Protein AF-A0A382FW80-F1 (afdb_monomer_lite)

Structure (mmCIF, N/CA/C/O backbone):
data_AF-A0A382FW80-F1
#
_entry.id   AF-A0A382FW80-F1
#
loop_
_atom_site.group_PDB
_atom_site.id
_atom_site.type_symbol
_atom_site.label_atom_id
_atom_site.label_alt_id
_atom_site.label_comp_id
_atom_site.label_asym_id
_atom_site.label_entity_id
_atom_site.label_seq_id
_atom_site.pdbx_PDB_ins_code
_atom_site.Cartn_x
_atom_site.Cartn_y
_atom_site.Cartn_z
_atom_site.occupancy
_atom_site.B_iso_or_equiv
_atom_site.auth_seq_id
_atom_site.auth_comp_id
_atom_site.auth_asym_id
_atom_site.auth_atom_id
_atom_site.pdbx_PDB_model_num
ATOM 1 N N . MET A 1 1 ? 55.249 26.042 -17.261 1.00 51.50 1 MET A N 1
ATOM 2 C CA . MET A 1 1 ? 54.618 24.753 -17.636 1.00 51.50 1 MET A CA 1
ATOM 3 C C . MET A 1 1 ? 54.122 23.912 -16.451 1.00 51.50 1 MET A C 1
ATOM 5 O O . MET A 1 1 ? 53.149 23.201 -16.626 1.00 51.50 1 MET A O 1
ATOM 9 N N . ARG A 1 2 ? 54.708 24.003 -15.241 1.00 45.09 2 ARG A N 1
ATOM 10 C CA .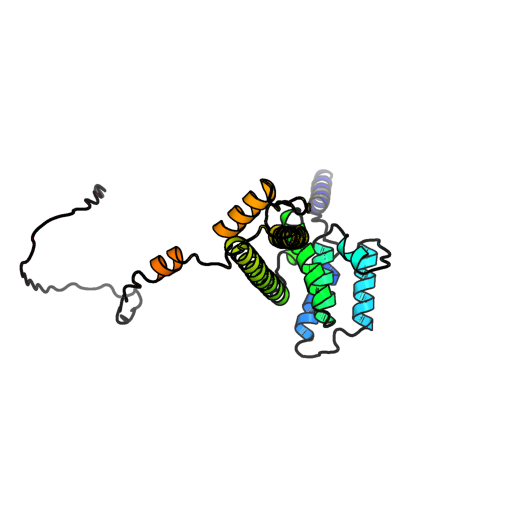 ARG A 1 2 ? 54.250 23.226 -14.063 1.00 45.09 2 ARG A CA 1
ATOM 11 C C . ARG A 1 2 ? 52.951 23.718 -13.394 1.00 45.09 2 ARG A C 1
ATOM 13 O O . ARG A 1 2 ? 52.249 22.909 -12.810 1.00 45.09 2 ARG A O 1
ATOM 20 N N . ILE A 1 3 ? 52.597 25.000 -13.519 1.00 49.88 3 ILE A N 1
ATOM 21 C CA . ILE A 1 3 ? 51.391 25.575 -12.879 1.00 49.88 3 ILE A CA 1
ATOM 22 C C . ILE A 1 3 ? 50.100 25.260 -13.663 1.00 49.88 3 ILE A C 1
ATOM 24 O O . ILE A 1 3 ? 49.037 25.110 -13.073 1.00 49.88 3 ILE A O 1
ATOM 28 N N . VAL A 1 4 ? 50.191 25.069 -14.983 1.00 50.41 4 VAL A N 1
ATOM 29 C CA . VAL A 1 4 ? 49.023 24.763 -15.833 1.00 50.41 4 VAL A CA 1
ATOM 30 C C . VAL A 1 4 ? 48.539 23.319 -15.636 1.00 50.41 4 VAL A C 1
ATOM 32 O O . VAL A 1 4 ? 47.345 23.056 -15.705 1.00 50.41 4 VAL A O 1
ATOM 35 N N . ILE A 1 5 ? 49.445 22.395 -15.301 1.00 51.62 5 ILE A N 1
ATOM 36 C CA . ILE A 1 5 ? 49.100 20.986 -15.048 1.00 51.62 5 ILE A CA 1
ATOM 37 C C . ILE A 1 5 ? 48.378 20.823 -13.699 1.00 51.62 5 ILE A C 1
ATOM 39 O O . ILE A 1 5 ? 47.475 20.003 -13.595 1.00 51.62 5 ILE A O 1
ATOM 43 N N . ILE A 1 6 ? 48.700 21.644 -12.692 1.00 50.19 6 ILE A N 1
ATOM 44 C CA . ILE A 1 6 ? 48.070 21.573 -11.361 1.00 50.19 6 ILE A CA 1
ATOM 45 C C . ILE A 1 6 ? 46.614 22.072 -11.397 1.00 50.19 6 ILE A C 1
ATOM 47 O O . ILE A 1 6 ? 45.751 21.456 -10.778 1.00 50.19 6 ILE A O 1
ATOM 51 N N . ASN A 1 7 ? 46.312 23.112 -12.184 1.00 40.25 7 ASN A N 1
ATOM 52 C CA . ASN A 1 7 ? 44.930 23.580 -12.364 1.00 40.25 7 ASN A CA 1
ATOM 53 C C . ASN A 1 7 ? 44.076 22.630 -13.220 1.00 40.25 7 ASN A C 1
ATOM 55 O O . ASN A 1 7 ? 42.880 22.510 -12.972 1.00 40.25 7 ASN A O 1
ATOM 59 N N . LEU A 1 8 ? 44.674 21.916 -14.182 1.00 44.31 8 LEU A N 1
ATOM 60 C CA . LEU A 1 8 ? 43.952 20.918 -14.977 1.00 44.31 8 LEU A CA 1
ATOM 61 C C . LEU A 1 8 ? 43.650 19.651 -14.158 1.00 44.31 8 LEU A C 1
ATOM 63 O O . LEU A 1 8 ? 42.568 19.087 -14.276 1.00 44.31 8 LEU A O 1
ATOM 67 N N . MET A 1 9 ? 44.565 19.245 -13.269 1.00 44.78 9 MET A N 1
ATOM 68 C CA . MET A 1 9 ? 44.341 18.103 -12.378 1.00 44.78 9 MET A CA 1
ATOM 69 C C . MET A 1 9 ? 43.255 18.390 -11.333 1.00 44.78 9 MET A C 1
ATOM 71 O O . MET A 1 9 ? 42.425 17.525 -11.084 1.00 44.78 9 MET A O 1
ATOM 75 N N . PHE A 1 10 ? 43.198 19.605 -10.773 1.00 43.81 10 PHE A N 1
ATOM 76 C CA . PHE A 1 10 ? 42.142 19.984 -9.824 1.00 43.81 10 PHE A CA 1
ATOM 77 C C . PHE A 1 10 ? 40.746 20.051 -10.460 1.00 43.81 10 PHE A C 1
ATOM 79 O O . PHE A 1 10 ? 39.764 19.734 -9.792 1.00 43.81 10 PHE A O 1
ATOM 86 N N . PHE A 1 11 ? 40.647 20.389 -11.750 1.00 40.81 11 PHE A N 1
ATOM 87 C CA . PHE A 1 11 ? 39.365 20.391 -12.462 1.00 40.81 11 PHE A CA 1
ATOM 88 C C . PHE A 1 11 ? 38.838 18.970 -12.728 1.00 40.81 11 PHE A C 1
ATOM 90 O O . PHE A 1 11 ? 37.637 18.738 -12.636 1.00 40.81 11 PHE A O 1
ATOM 97 N N . CYS A 1 12 ? 39.725 17.991 -12.943 1.00 44.53 12 CYS A N 1
ATOM 98 C CA . CYS A 1 12 ? 39.328 16.586 -13.094 1.00 44.53 12 CYS A CA 1
ATOM 99 C C . CYS A 1 12 ? 38.886 15.921 -11.776 1.00 44.53 12 CYS A C 1
ATOM 101 O O . CYS A 1 12 ? 38.135 14.952 -11.818 1.00 44.53 12 CYS A O 1
ATOM 103 N N . PHE A 1 13 ? 39.295 16.437 -10.609 1.00 43.12 13 PHE A N 1
ATOM 104 C CA . PHE A 1 13 ? 38.838 15.910 -9.314 1.00 43.12 13 PHE A CA 1
ATOM 105 C C . PHE A 1 13 ? 37.506 16.512 -8.838 1.00 43.12 13 PHE A C 1
ATOM 107 O O . PHE A 1 13 ? 36.806 15.869 -8.057 1.00 43.12 13 PHE A O 1
ATOM 114 N N . PHE A 1 14 ? 37.104 17.692 -9.327 1.00 43.19 14 PHE A N 1
ATOM 115 C CA . PHE A 1 14 ? 35.794 18.270 -8.988 1.00 43.19 14 PHE A CA 1
ATOM 116 C C . PHE A 1 14 ? 34.629 17.650 -9.771 1.00 43.19 14 PHE A C 1
ATOM 118 O O . PHE A 1 14 ? 33.523 17.581 -9.239 1.00 43.19 14 PHE A O 1
ATOM 125 N N . GLU A 1 15 ? 34.867 17.095 -10.963 1.00 40.97 15 GLU A N 1
ATOM 126 C CA . GLU A 1 15 ? 33.853 16.280 -11.655 1.00 40.97 15 GLU A CA 1
ATOM 127 C C . GLU A 1 15 ? 33.624 14.919 -10.974 1.00 40.97 15 GLU A C 1
ATOM 129 O O . GLU A 1 15 ? 32.547 14.340 -11.083 1.00 40.97 15 GLU A O 1
ATOM 134 N N . GLN A 1 16 ? 34.587 14.442 -10.180 1.00 43.47 16 GLN A N 1
ATOM 135 C CA . GLN A 1 16 ? 34.427 13.250 -9.339 1.00 43.47 16 GLN A CA 1
ATOM 136 C C . GLN A 1 16 ? 33.748 13.528 -7.989 1.00 43.47 16 GLN A C 1
ATOM 138 O O . GLN A 1 16 ? 33.363 12.587 -7.298 1.00 43.47 16 GLN A O 1
ATOM 143 N N . LEU A 1 17 ? 33.531 14.801 -7.643 1.00 42.00 17 LEU A N 1
ATOM 144 C CA . LEU A 1 17 ? 32.806 15.235 -6.441 1.00 42.00 17 LEU A CA 1
ATOM 145 C C . LEU A 1 17 ? 31.334 15.596 -6.708 1.00 42.00 17 LEU A C 1
ATOM 147 O O . LEU A 1 17 ? 30.604 15.897 -5.768 1.00 42.00 17 LEU A O 1
ATOM 151 N N . VAL A 1 18 ? 30.868 15.479 -7.958 1.00 42.41 18 VAL A N 1
ATOM 152 C CA . VAL A 1 18 ? 29.438 15.486 -8.321 1.00 42.41 18 VAL A CA 1
ATOM 153 C C . VAL A 1 18 ? 29.086 14.195 -9.064 1.00 42.41 18 VAL A C 1
ATOM 155 O O . VAL A 1 18 ? 28.389 14.185 -10.074 1.00 42.41 18 VAL A O 1
ATOM 158 N N . CYS A 1 19 ? 29.541 13.053 -8.547 1.00 36.91 19 CYS A N 1
ATOM 159 C CA . CYS A 1 19 ? 28.825 11.812 -8.800 1.00 36.91 19 CYS A CA 1
ATOM 160 C C . CYS A 1 19 ? 27.592 11.830 -7.886 1.00 36.91 19 CYS A C 1
ATOM 162 O O . CYS A 1 19 ? 27.598 11.231 -6.814 1.00 36.91 19 CYS A O 1
ATOM 164 N N . GLN A 1 20 ? 26.531 12.557 -8.271 1.00 45.25 20 GLN A N 1
ATOM 165 C CA . GLN A 1 20 ? 25.198 12.121 -7.855 1.00 45.25 20 GLN A CA 1
ATOM 166 C C . GLN A 1 20 ? 25.106 10.696 -8.383 1.00 45.25 20 GLN A C 1
ATOM 168 O O . GLN A 1 20 ? 25.050 10.506 -9.600 1.00 45.25 20 GLN A O 1
ATOM 173 N N . SER A 1 21 ? 25.229 9.704 -7.499 1.00 54.84 21 SER A N 1
ATOM 174 C CA . SER A 1 21 ? 25.112 8.303 -7.876 1.00 54.84 21 SER A CA 1
ATOM 175 C C . SER A 1 21 ? 23.767 8.160 -8.571 1.00 54.84 21 SER A C 1
ATOM 177 O O . SER A 1 21 ? 22.722 8.231 -7.924 1.00 54.84 21 SER A O 1
ATOM 179 N N . LYS A 1 22 ? 23.782 8.075 -9.903 1.00 74.00 22 LYS A N 1
ATOM 180 C CA . LYS A 1 22 ? 22.568 7.882 -10.687 1.00 74.00 22 LYS A CA 1
ATOM 181 C C . LYS A 1 22 ? 21.908 6.630 -10.132 1.00 74.00 22 LYS A C 1
ATOM 183 O O . LYS A 1 22 ? 22.558 5.587 -10.072 1.00 74.00 22 LYS A O 1
ATOM 188 N N . SER A 1 23 ? 20.665 6.758 -9.677 1.00 88.56 23 SER A N 1
ATOM 189 C CA . SER A 1 23 ? 19.893 5.600 -9.246 1.00 88.56 23 SER A CA 1
ATOM 190 C C . SER A 1 23 ? 19.951 4.535 -10.352 1.00 88.56 23 SER A C 1
ATOM 192 O O . SER A 1 23 ? 19.767 4.875 -11.529 1.00 88.56 23 SER A O 1
ATOM 194 N N . PRO A 1 24 ? 20.209 3.259 -10.013 1.00 92.38 24 PRO A N 1
ATOM 195 C CA . PRO A 1 24 ? 20.311 2.197 -11.010 1.00 92.38 24 PRO A CA 1
ATOM 196 C C . PRO A 1 24 ? 18.969 1.928 -11.711 1.00 92.38 24 PRO A C 1
ATOM 198 O O . PRO A 1 24 ? 18.935 1.254 -12.736 1.00 92.38 24 PRO A O 1
ATOM 201 N N . TYR A 1 25 ? 17.871 2.485 -11.192 1.00 95.44 25 TYR A N 1
ATOM 202 C CA . TYR A 1 25 ? 16.522 2.333 -11.724 1.00 95.44 25 TYR A CA 1
ATOM 203 C C . TYR A 1 25 ? 16.144 3.396 -12.766 1.00 95.44 25 TYR A C 1
ATOM 205 O O . TYR A 1 25 ? 15.105 3.261 -13.412 1.00 95.44 25 TYR A O 1
ATOM 213 N N . ILE A 1 26 ? 16.956 4.446 -12.966 1.00 94.62 26 ILE A N 1
ATOM 214 C CA . ILE A 1 26 ? 16.601 5.599 -13.821 1.00 94.62 26 ILE A CA 1
ATOM 215 C C . ILE A 1 26 ? 16.272 5.186 -15.259 1.00 94.62 26 ILE A C 1
ATOM 217 O O . ILE A 1 26 ? 15.292 5.673 -15.825 1.00 94.62 26 ILE A O 1
ATOM 221 N N . ASP A 1 27 ? 17.062 4.295 -15.856 1.00 94.88 27 ASP A N 1
ATOM 222 C CA . ASP A 1 27 ? 16.857 3.889 -17.251 1.00 94.88 27 ASP A CA 1
ATOM 223 C C . ASP A 1 27 ? 15.536 3.126 -17.423 1.00 94.88 27 ASP A C 1
ATOM 225 O O . ASP A 1 27 ? 14.778 3.395 -18.357 1.00 94.88 27 ASP A O 1
ATOM 229 N N . ILE A 1 28 ? 15.209 2.244 -16.473 1.00 97.06 28 ILE A N 1
ATOM 230 C CA . ILE A 1 28 ? 13.942 1.502 -16.461 1.00 97.06 28 ILE A CA 1
ATOM 231 C C . ILE A 1 28 ? 12.769 2.451 -16.213 1.00 97.06 28 ILE A C 1
ATOM 233 O O . ILE A 1 28 ? 11.759 2.379 -16.910 1.00 97.06 28 ILE A O 1
ATOM 237 N N . ALA A 1 29 ? 12.902 3.379 -15.265 1.00 97.12 29 ALA A N 1
ATOM 238 C CA . ALA A 1 29 ? 11.863 4.355 -14.966 1.00 97.12 29 ALA A CA 1
ATOM 239 C C . ALA A 1 29 ? 11.532 5.223 -16.191 1.00 97.12 29 ALA A C 1
ATOM 241 O O . ALA A 1 29 ? 10.362 5.420 -16.523 1.00 97.12 29 ALA A O 1
ATOM 242 N N . ASN A 1 30 ? 12.554 5.684 -16.916 1.00 96.44 30 ASN A N 1
ATOM 243 C CA . ASN A 1 30 ? 12.372 6.421 -18.164 1.00 96.44 30 ASN A CA 1
ATOM 244 C C . ASN A 1 30 ? 11.702 5.568 -19.249 1.00 96.44 30 ASN A C 1
ATOM 246 O O . ASN A 1 30 ? 10.789 6.056 -19.919 1.00 96.44 30 ASN A O 1
ATOM 250 N N . GLU A 1 31 ? 12.106 4.301 -19.409 1.00 96.62 31 GLU A N 1
ATOM 251 C CA . GLU A 1 31 ? 11.449 3.369 -20.334 1.00 96.62 31 GLU A CA 1
ATOM 252 C C . GLU A 1 31 ? 9.951 3.239 -20.007 1.00 96.62 31 GLU A C 1
ATOM 254 O O . GLU A 1 31 ? 9.109 3.428 -20.888 1.00 96.62 31 GLU A O 1
ATOM 259 N N . LEU A 1 32 ? 9.603 3.005 -18.739 1.00 97.06 32 LEU A N 1
ATOM 260 C CA . LEU A 1 32 ? 8.219 2.869 -18.274 1.00 97.06 32 LEU A CA 1
ATOM 261 C C . LEU A 1 32 ? 7.393 4.138 -18.529 1.00 97.06 32 LEU A C 1
ATOM 263 O O . LEU A 1 32 ? 6.271 4.055 -19.033 1.00 97.06 32 LEU A O 1
ATOM 267 N N . LEU A 1 33 ? 7.955 5.323 -18.269 1.00 95.81 33 LEU A N 1
ATOM 268 C CA . LEU A 1 33 ? 7.291 6.602 -18.543 1.00 95.81 33 LEU A CA 1
ATOM 269 C C . LEU A 1 33 ? 7.006 6.807 -20.037 1.00 95.81 33 LEU A C 1
ATOM 271 O O . LEU A 1 33 ? 5.938 7.304 -20.403 1.00 95.81 33 LEU A O 1
ATOM 275 N N . VAL A 1 34 ? 7.941 6.431 -20.914 1.00 95.38 34 VAL A N 1
ATOM 276 C CA . VAL A 1 34 ? 7.733 6.490 -22.369 1.00 95.38 34 VAL A CA 1
ATOM 277 C C . VAL A 1 34 ? 6.642 5.509 -22.787 1.00 95.38 34 VAL A C 1
ATOM 279 O O . VAL A 1 34 ? 5.726 5.888 -23.519 1.00 95.38 34 VAL A O 1
ATOM 282 N N . ARG A 1 35 ? 6.686 4.271 -22.287 1.00 95.06 35 ARG A N 1
ATOM 283 C CA . ARG A 1 35 ? 5.691 3.243 -22.617 1.00 95.06 35 ARG A CA 1
ATOM 284 C C . ARG A 1 35 ? 4.290 3.615 -22.151 1.00 95.06 35 ARG A C 1
ATOM 286 O O . ARG A 1 35 ? 3.355 3.462 -22.927 1.00 95.06 35 ARG A O 1
ATOM 293 N N . LYS A 1 36 ? 4.147 4.212 -20.967 1.00 93.69 36 LYS A N 1
ATOM 294 C CA . LYS A 1 36 ? 2.870 4.755 -20.482 1.00 93.69 36 LYS A CA 1
ATOM 295 C C . LYS A 1 36 ? 2.290 5.826 -21.401 1.00 93.69 36 LYS A C 1
ATOM 297 O O . LYS A 1 36 ? 1.092 5.847 -21.656 1.00 93.69 36 LYS A O 1
ATOM 302 N N . LYS A 1 37 ? 3.126 6.711 -21.949 1.00 92.62 37 LYS A N 1
ATOM 303 C CA . LYS A 1 37 ? 2.657 7.700 -22.936 1.00 92.62 37 LYS A CA 1
ATOM 304 C C . LYS A 1 37 ? 2.187 7.021 -24.224 1.00 92.62 37 LYS A C 1
ATOM 306 O O . LYS A 1 37 ? 1.191 7.443 -24.812 1.00 92.62 37 LYS A O 1
ATOM 311 N N . LEU A 1 38 ? 2.895 5.981 -24.662 1.00 93.50 38 LEU A N 1
ATOM 312 C CA . LEU A 1 38 ? 2.591 5.253 -25.893 1.00 93.50 38 LEU A CA 1
ATOM 313 C C . LEU A 1 38 ? 1.376 4.324 -25.776 1.00 93.50 38 LEU A C 1
ATOM 315 O O . LEU A 1 38 ? 0.659 4.186 -26.765 1.00 93.50 38 LEU A O 1
ATOM 319 N N . SER A 1 39 ? 1.103 3.743 -24.604 1.00 91.44 39 SER A N 1
ATOM 320 C CA . SER A 1 39 ? 0.004 2.783 -24.406 1.00 91.44 39 SER A CA 1
ATOM 321 C C . SER A 1 39 ? -1.373 3.371 -24.726 1.00 91.44 39 SER A C 1
ATOM 323 O O . SER A 1 39 ? -2.245 2.663 -25.216 1.00 91.44 39 SER A O 1
ATOM 325 N N . SER A 1 40 ? -1.539 4.690 -24.569 1.00 85.62 40 SER A N 1
ATOM 326 C CA . SER A 1 40 ? -2.749 5.419 -24.984 1.00 85.62 40 SER A CA 1
ATOM 327 C C . SER A 1 40 ? -3.056 5.339 -26.488 1.00 85.62 40 SER A C 1
ATOM 329 O O . SER A 1 40 ? -4.190 5.574 -26.900 1.00 85.62 40 SER A O 1
ATOM 331 N N . LYS A 1 41 ? -2.051 5.037 -27.320 1.00 91.12 41 LYS A N 1
ATOM 332 C CA . LYS A 1 41 ? -2.154 4.965 -28.787 1.00 91.12 41 LYS A CA 1
ATOM 333 C C . LYS A 1 41 ? -1.878 3.569 -29.335 1.00 91.12 41 LYS A C 1
ATOM 335 O O . LYS A 1 41 ? -2.360 3.241 -30.413 1.00 91.12 41 LYS A O 1
ATOM 340 N N . LEU A 1 42 ? -1.064 2.791 -28.629 1.00 90.00 42 LEU A N 1
ATOM 341 C CA . LEU A 1 42 ? -0.592 1.471 -29.024 1.00 90.00 42 LEU A CA 1
ATOM 342 C C . LEU A 1 42 ? -0.653 0.554 -27.788 1.00 90.00 42 LEU A C 1
ATOM 344 O O . LEU A 1 42 ? 0.314 0.513 -27.024 1.00 90.00 42 LEU A O 1
ATOM 348 N N . PRO A 1 43 ? -1.777 -0.146 -27.554 1.00 78.69 43 PRO A N 1
ATOM 349 C CA . PRO A 1 43 ? -1.978 -0.929 -26.333 1.00 78.69 43 PRO A CA 1
ATOM 350 C C . PRO A 1 43 ? -0.954 -2.065 -26.176 1.00 78.69 43 PRO A C 1
ATOM 352 O O . PRO A 1 43 ? -0.546 -2.364 -25.060 1.00 78.69 43 PRO A O 1
ATOM 355 N N . ASP A 1 44 ? -0.433 -2.599 -27.283 1.00 84.75 44 ASP A N 1
ATOM 356 C CA . ASP A 1 44 ? 0.518 -3.722 -27.282 1.00 84.75 44 ASP A CA 1
ATOM 357 C C . ASP A 1 44 ? 1.979 -3.299 -27.015 1.00 84.75 44 ASP A C 1
ATOM 359 O O . ASP A 1 44 ? 2.909 -4.090 -27.151 1.00 84.75 44 ASP A O 1
ATOM 363 N N . VAL A 1 45 ? 2.226 -2.039 -26.630 1.00 89.06 45 VAL A N 1
ATOM 364 C CA . VAL A 1 45 ? 3.580 -1.551 -26.291 1.00 89.06 45 VAL A CA 1
ATOM 365 C C . VAL A 1 45 ? 4.123 -2.191 -25.007 1.00 89.06 45 VAL A C 1
ATOM 367 O O . VAL A 1 45 ? 5.321 -2.083 -24.735 1.00 89.06 45 VAL A O 1
ATOM 370 N N . PHE A 1 46 ? 3.291 -2.865 -24.214 1.00 94.25 46 PHE A N 1
ATOM 371 C CA . PHE A 1 46 ? 3.710 -3.560 -22.999 1.00 94.25 46 PHE A CA 1
ATOM 372 C C . PHE A 1 46 ? 3.096 -4.959 -22.905 1.00 94.25 46 PHE A C 1
ATOM 374 O O . PHE A 1 46 ? 2.247 -5.228 -22.062 1.00 94.25 46 PHE A O 1
ATOM 381 N N . ASP A 1 47 ? 3.519 -5.836 -23.811 1.00 93.75 47 ASP A N 1
ATOM 382 C CA . ASP A 1 47 ? 3.138 -7.246 -23.810 1.00 93.75 47 ASP A CA 1
ATOM 383 C C . ASP A 1 47 ? 3.843 -8.057 -22.704 1.00 93.75 47 ASP A C 1
ATOM 385 O O . ASP A 1 47 ? 4.721 -7.566 -21.986 1.00 93.75 47 ASP A O 1
ATOM 389 N N . ASP A 1 48 ? 3.477 -9.335 -22.584 1.00 94.62 48 ASP A N 1
ATOM 390 C CA . ASP A 1 48 ? 4.042 -10.249 -21.584 1.00 94.62 48 ASP A CA 1
ATOM 391 C C . ASP A 1 48 ? 5.563 -10.420 -21.720 1.00 94.62 48 ASP A C 1
ATOM 393 O O . ASP A 1 48 ? 6.268 -10.569 -20.718 1.00 94.62 48 ASP A O 1
ATOM 397 N N . VAL A 1 49 ? 6.088 -10.370 -22.951 1.00 95.69 49 VAL A N 1
ATOM 398 C CA . VAL A 1 49 ? 7.532 -10.469 -23.214 1.00 95.69 49 VAL A CA 1
ATOM 399 C C . VAL A 1 49 ? 8.245 -9.260 -22.622 1.00 95.69 49 VAL A C 1
ATOM 401 O O . VAL A 1 49 ? 9.250 -9.404 -21.921 1.00 95.69 49 VAL A O 1
ATOM 404 N N . LYS A 1 50 ? 7.712 -8.060 -22.863 1.00 96.06 50 LYS A N 1
ATOM 405 C CA . LYS A 1 50 ? 8.266 -6.828 -22.316 1.00 96.06 50 LYS A CA 1
ATOM 406 C C . LYS A 1 50 ? 8.106 -6.753 -20.801 1.00 96.06 50 LYS A C 1
ATOM 408 O O . LYS A 1 50 ? 9.048 -6.333 -20.130 1.00 96.06 50 LYS A O 1
ATOM 413 N N . PHE A 1 51 ? 6.966 -7.178 -20.263 1.00 96.31 51 PHE A N 1
ATOM 414 C CA . PHE A 1 51 ? 6.756 -7.286 -18.822 1.00 96.31 51 PHE A CA 1
ATOM 415 C C . PHE A 1 51 ? 7.838 -8.165 -18.177 1.00 96.31 51 PHE A C 1
ATOM 417 O O . PHE A 1 51 ? 8.527 -7.711 -17.263 1.00 96.31 51 PHE A O 1
ATOM 424 N N . ALA A 1 52 ? 8.059 -9.377 -18.701 1.00 95.88 52 ALA A N 1
ATOM 425 C CA . ALA A 1 52 ? 9.068 -10.303 -18.185 1.00 95.88 52 ALA A CA 1
ATOM 426 C C . ALA A 1 52 ? 10.498 -9.740 -18.284 1.00 95.88 52 ALA A C 1
ATOM 428 O O . ALA A 1 52 ? 11.302 -9.914 -17.367 1.00 95.88 52 ALA A O 1
ATOM 429 N N . GLU A 1 53 ? 10.817 -9.030 -19.370 1.00 96.88 53 GLU A N 1
ATOM 430 C CA . GLU A 1 53 ? 12.105 -8.352 -19.525 1.00 96.88 53 GLU A CA 1
ATOM 431 C C . GLU A 1 53 ? 12.322 -7.283 -18.444 1.00 96.88 53 GLU A C 1
ATOM 433 O O . GLU A 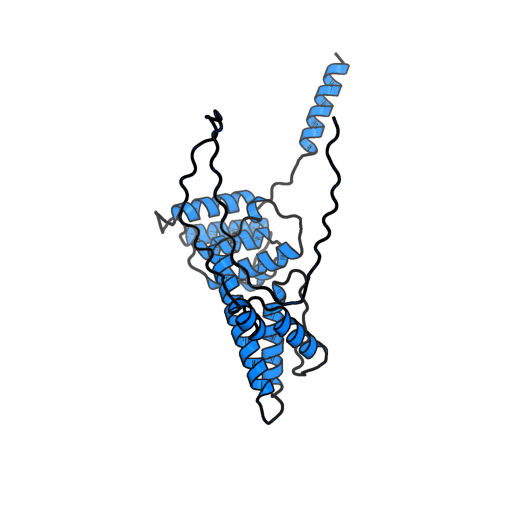1 53 ? 13.391 -7.241 -17.833 1.00 96.88 53 GLU A O 1
ATOM 438 N N . VAL A 1 54 ? 11.332 -6.418 -18.200 1.00 97.44 54 VAL A N 1
ATOM 439 C CA . VAL A 1 54 ? 11.441 -5.347 -17.195 1.00 97.44 54 VAL A CA 1
ATOM 440 C C . VAL A 1 54 ? 11.551 -5.926 -15.787 1.00 97.44 54 VAL A C 1
ATOM 442 O O . VAL A 1 54 ? 12.439 -5.508 -15.046 1.00 97.44 54 VAL A O 1
ATOM 445 N N . VAL A 1 55 ? 10.722 -6.917 -15.448 1.00 95.69 55 VAL A N 1
ATOM 446 C CA . VAL A 1 55 ? 10.801 -7.664 -14.179 1.00 95.69 55 VAL A CA 1
ATOM 447 C C . VAL A 1 55 ? 12.205 -8.230 -13.980 1.00 95.69 55 VAL A C 1
ATOM 449 O O . VAL A 1 55 ? 12.856 -7.931 -12.983 1.00 95.69 55 VAL A O 1
ATOM 452 N N . SER A 1 56 ? 12.744 -8.934 -14.982 1.00 95.06 56 SER A N 1
ATOM 453 C CA . SER A 1 56 ? 14.095 -9.494 -14.894 1.00 95.06 56 SER A CA 1
ATOM 454 C C . SER A 1 56 ? 15.164 -8.417 -14.685 1.00 95.06 56 SER A C 1
ATOM 456 O O . SER A 1 56 ? 16.086 -8.614 -13.894 1.00 95.06 56 SER A O 1
ATOM 458 N N . LYS A 1 57 ? 15.063 -7.260 -15.352 1.00 96.19 57 LYS A N 1
ATOM 459 C CA . LYS A 1 57 ? 15.997 -6.144 -15.128 1.00 96.19 57 LYS A CA 1
ATOM 460 C C . LYS A 1 57 ? 15.901 -5.594 -13.702 1.00 96.19 57 LYS A C 1
ATOM 462 O O . LYS A 1 57 ? 16.943 -5.359 -13.094 1.00 96.19 57 LYS A O 1
ATOM 467 N N . LEU A 1 58 ? 14.689 -5.398 -13.179 1.00 96.19 58 LEU A N 1
ATOM 468 C CA . LEU A 1 58 ? 14.469 -4.907 -11.815 1.00 96.19 58 LEU A CA 1
ATOM 469 C C . LEU A 1 58 ? 15.040 -5.876 -10.776 1.00 96.19 58 LEU A C 1
ATOM 471 O O . LEU A 1 58 ? 15.788 -5.450 -9.895 1.00 96.19 58 LEU A O 1
ATOM 475 N N . ASP A 1 59 ? 14.782 -7.172 -10.936 1.00 94.94 59 ASP A N 1
ATOM 476 C CA . ASP A 1 59 ? 15.292 -8.214 -10.041 1.00 94.94 59 ASP A CA 1
ATOM 477 C C . ASP A 1 59 ? 16.818 -8.310 -10.083 1.00 94.94 59 ASP A C 1
ATOM 479 O O . ASP A 1 59 ? 17.470 -8.440 -9.046 1.00 94.94 59 ASP A O 1
ATOM 483 N N . ASN A 1 60 ? 17.408 -8.181 -11.275 1.00 95.00 60 ASN A N 1
ATOM 484 C CA . ASN A 1 60 ? 18.858 -8.167 -11.445 1.00 95.00 60 ASN A CA 1
ATOM 485 C C . ASN A 1 60 ? 19.507 -6.954 -10.758 1.00 95.00 60 ASN A C 1
ATOM 487 O O . ASN A 1 60 ? 20.560 -7.109 -10.139 1.00 95.00 60 ASN A O 1
ATOM 491 N N . ILE A 1 61 ? 18.896 -5.764 -10.836 1.00 93.81 61 ILE A N 1
ATOM 492 C CA . ILE A 1 61 ? 19.385 -4.567 -10.129 1.00 93.81 61 ILE A CA 1
ATOM 493 C C . ILE A 1 61 ? 19.309 -4.769 -8.614 1.00 93.81 61 ILE A C 1
ATOM 495 O O . ILE A 1 61 ? 20.274 -4.470 -7.911 1.00 93.81 61 ILE A O 1
ATOM 499 N N . ALA A 1 62 ? 18.190 -5.301 -8.118 1.00 91.75 62 ALA A N 1
ATOM 500 C CA . ALA A 1 62 ? 18.000 -5.604 -6.701 1.00 91.75 62 ALA A CA 1
ATOM 501 C C . ALA A 1 62 ? 18.811 -6.828 -6.224 1.00 91.75 62 ALA A C 1
ATOM 503 O O . ALA A 1 62 ? 18.893 -7.071 -5.023 1.00 91.75 62 ALA A O 1
ATOM 504 N N . GLN A 1 63 ? 19.445 -7.567 -7.144 1.00 92.38 63 GLN A N 1
ATOM 505 C CA . GLN A 1 63 ? 20.209 -8.795 -6.892 1.00 92.38 63 GLN A CA 1
ATOM 506 C C . GLN A 1 63 ? 19.390 -9.887 -6.189 1.00 92.38 63 GLN A C 1
ATOM 508 O O . GLN A 1 63 ? 19.900 -10.631 -5.349 1.00 92.38 63 GLN A O 1
ATOM 513 N N . ILE A 1 64 ? 18.115 -10.004 -6.559 1.00 87.94 64 ILE A N 1
ATOM 514 C CA . ILE A 1 64 ? 17.178 -10.962 -5.974 1.00 87.94 64 ILE A CA 1
ATOM 515 C C . ILE A 1 64 ? 16.824 -12.084 -6.948 1.00 87.94 64 ILE A C 1
ATOM 517 O O . ILE A 1 64 ? 16.928 -11.954 -8.166 1.00 87.94 64 ILE A O 1
ATOM 521 N N . LYS A 1 65 ? 16.401 -13.217 -6.384 1.00 85.44 65 LYS A N 1
ATOM 522 C CA . LYS A 1 65 ? 15.764 -14.326 -7.110 1.00 85.44 65 LYS A CA 1
ATOM 523 C C . LYS A 1 65 ? 14.455 -14.682 -6.410 1.00 85.44 65 LYS A C 1
ATOM 525 O O . LYS A 1 65 ? 14.403 -15.678 -5.688 1.00 85.44 65 LYS A O 1
ATOM 530 N N . PRO A 1 66 ? 13.452 -13.811 -6.541 1.00 75.69 66 PRO A N 1
ATOM 531 C CA . PRO A 1 66 ? 12.191 -13.940 -5.840 1.00 75.69 66 PRO A CA 1
ATOM 532 C C . PRO A 1 66 ? 11.458 -15.187 -6.336 1.00 75.69 66 PRO A C 1
ATOM 534 O O . PRO A 1 66 ? 11.462 -15.523 -7.520 1.00 75.69 66 PRO A O 1
ATOM 537 N N . THR A 1 67 ? 10.860 -15.905 -5.399 1.00 74.62 67 THR A N 1
ATOM 538 C CA . THR A 1 67 ? 10.052 -17.105 -5.642 1.00 74.62 67 THR A CA 1
ATOM 539 C C . THR A 1 67 ? 8.557 -16.815 -5.548 1.00 74.62 67 THR A C 1
ATOM 541 O O . THR A 1 67 ? 7.741 -17.633 -5.970 1.00 74.62 67 THR A O 1
ATOM 544 N N . SER A 1 68 ? 8.193 -15.645 -5.016 1.00 77.88 68 SER A N 1
ATOM 545 C CA . SER A 1 68 ? 6.819 -15.192 -4.847 1.00 77.88 68 SER A CA 1
ATOM 546 C C . SER A 1 68 ? 6.695 -13.668 -4.967 1.00 77.88 68 SER A C 1
ATOM 548 O O . SER A 1 68 ? 7.667 -12.933 -4.805 1.00 77.88 68 SER A O 1
ATOM 550 N N . GLN A 1 69 ? 5.470 -13.182 -5.183 1.00 78.38 69 GLN A N 1
ATOM 551 C CA . GLN A 1 69 ? 5.165 -11.747 -5.157 1.00 78.38 69 GLN A CA 1
ATOM 552 C C . GLN A 1 69 ? 5.433 -11.112 -3.779 1.00 78.38 69 GLN A C 1
ATOM 554 O O . GLN A 1 69 ? 5.813 -9.947 -3.698 1.00 78.38 69 GLN A O 1
ATOM 559 N N . ILE A 1 70 ? 5.283 -11.878 -2.695 1.00 82.44 70 ILE A N 1
ATOM 560 C CA . ILE A 1 70 ? 5.578 -11.419 -1.329 1.00 82.44 70 ILE A CA 1
ATOM 561 C C . ILE A 1 70 ? 7.074 -11.118 -1.179 1.00 82.44 70 ILE A C 1
ATOM 563 O O . ILE A 1 70 ? 7.441 -10.150 -0.516 1.00 82.44 70 ILE A O 1
ATOM 567 N N . ASP A 1 71 ? 7.939 -11.886 -1.848 1.00 84.44 71 ASP A N 1
ATOM 568 C CA . ASP A 1 71 ? 9.387 -11.660 -1.815 1.00 84.44 71 ASP A CA 1
ATOM 569 C C . ASP A 1 71 ? 9.742 -10.284 -2.396 1.00 84.44 71 ASP A C 1
ATOM 571 O O . ASP A 1 71 ? 10.611 -9.599 -1.857 1.00 84.44 71 ASP A O 1
ATOM 575 N N . HIS A 1 72 ? 9.032 -9.841 -3.442 1.00 88.19 72 HIS A N 1
ATOM 576 C CA . HIS A 1 72 ? 9.198 -8.495 -3.993 1.00 88.19 72 HIS A CA 1
ATOM 577 C C . HIS A 1 72 ? 8.714 -7.397 -3.042 1.00 88.19 72 HIS A C 1
ATOM 579 O O . HIS A 1 72 ? 9.318 -6.326 -2.980 1.00 88.19 72 HIS A O 1
ATOM 585 N N . LEU A 1 73 ? 7.613 -7.625 -2.320 1.00 92.62 73 LEU A N 1
ATOM 586 C CA . LEU A 1 73 ? 7.039 -6.616 -1.425 1.00 92.62 73 LEU A CA 1
ATOM 587 C C . LEU A 1 73 ? 7.922 -6.337 -0.201 1.00 92.62 73 LEU A C 1
ATOM 589 O O . LEU A 1 73 ? 7.837 -5.255 0.369 1.00 92.62 73 LEU A O 1
ATOM 593 N N . ASN A 1 74 ? 8.805 -7.270 0.153 1.00 91.06 74 ASN A N 1
ATOM 594 C CA . ASN A 1 74 ? 9.721 -7.144 1.287 1.00 91.06 74 ASN A CA 1
ATOM 595 C C . ASN A 1 74 ? 11.021 -6.378 0.966 1.00 91.06 74 ASN A C 1
ATOM 597 O O . ASN A 1 74 ? 11.867 -6.209 1.846 1.00 91.06 74 ASN A O 1
ATOM 601 N N . ILE A 1 75 ? 11.221 -5.928 -0.276 1.00 91.88 75 ILE A N 1
ATOM 602 C CA . ILE A 1 75 ? 12.440 -5.218 -0.678 1.00 91.88 75 ILE A CA 1
ATOM 603 C C . ILE A 1 75 ? 12.443 -3.795 -0.116 1.00 91.88 75 ILE A C 1
ATOM 605 O O . ILE A 1 75 ? 11.603 -2.979 -0.450 1.00 91.88 75 ILE A O 1
ATOM 609 N N . THR A 1 76 ? 13.428 -3.432 0.702 1.00 92.12 76 THR A N 1
ATOM 610 C CA . THR A 1 76 ? 13.520 -2.065 1.251 1.00 92.12 76 THR A CA 1
ATOM 611 C C . THR A 1 76 ? 14.191 -1.105 0.264 1.00 92.12 76 THR A C 1
ATOM 613 O O . THR A 1 76 ? 15.317 -0.650 0.474 1.00 92.12 76 THR A O 1
ATOM 616 N N . ASN A 1 77 ? 13.523 -0.825 -0.854 1.00 92.88 77 ASN A N 1
ATOM 617 C CA . ASN A 1 77 ? 13.942 0.195 -1.809 1.00 92.88 77 ASN A CA 1
ATOM 618 C C . ASN A 1 77 ? 12.724 0.906 -2.451 1.00 92.88 77 ASN A C 1
ATOM 620 O O . ASN A 1 77 ? 12.025 0.305 -3.270 1.00 92.88 77 ASN A O 1
ATOM 624 N N . PRO A 1 78 ? 12.478 2.197 -2.160 1.00 94.56 78 PRO A N 1
ATOM 625 C CA . PRO A 1 78 ? 11.317 2.904 -2.705 1.00 94.56 78 PRO A CA 1
ATOM 626 C C . PRO A 1 78 ? 11.355 3.040 -4.236 1.00 94.56 78 PRO A C 1
ATOM 628 O O . PRO A 1 78 ? 10.318 2.937 -4.886 1.00 94.56 78 PRO A O 1
ATOM 631 N N . GLU A 1 79 ? 12.526 3.215 -4.851 1.00 95.69 79 GLU A N 1
ATOM 632 C CA . GLU A 1 79 ? 12.646 3.352 -6.312 1.00 95.69 79 GLU A CA 1
ATOM 633 C C . GLU A 1 79 ? 12.319 2.037 -7.035 1.00 95.69 79 GLU A C 1
ATOM 635 O O . GLU A 1 79 ? 11.681 2.045 -8.093 1.00 95.69 79 GLU A O 1
ATOM 640 N N . PHE A 1 80 ? 12.687 0.903 -6.427 1.00 95.75 80 PHE A N 1
ATOM 641 C CA . PHE A 1 80 ? 12.285 -0.435 -6.865 1.00 95.75 80 PHE A CA 1
ATOM 642 C C . PHE A 1 80 ? 10.760 -0.573 -6.872 1.00 95.75 80 PHE A C 1
ATOM 644 O O . PHE A 1 80 ? 10.176 -0.943 -7.893 1.00 95.75 80 PHE A O 1
ATOM 651 N N . HIS A 1 81 ? 10.103 -0.209 -5.767 1.00 97.00 81 HIS A N 1
ATOM 652 C CA . HIS A 1 81 ? 8.645 -0.253 -5.661 1.00 97.00 81 HIS A CA 1
ATOM 653 C C . HIS A 1 81 ? 7.950 0.696 -6.636 1.00 97.00 81 HIS A C 1
ATOM 655 O O . HIS A 1 81 ? 6.961 0.310 -7.261 1.00 97.00 81 HIS A O 1
ATOM 661 N N . TRP A 1 82 ? 8.492 1.896 -6.847 1.00 97.69 82 TRP A N 1
ATOM 662 C CA . TRP A 1 82 ? 7.970 2.825 -7.846 1.00 97.69 82 TRP A CA 1
ATOM 663 C C . TRP A 1 82 ? 8.017 2.207 -9.252 1.00 97.69 82 TRP A C 1
ATOM 665 O O . TRP A 1 82 ? 7.015 2.215 -9.968 1.00 97.69 82 TRP A O 1
ATOM 675 N N . CYS A 1 83 ? 9.134 1.581 -9.640 1.00 97.88 83 CYS A N 1
ATOM 676 C CA . CYS A 1 83 ? 9.253 0.934 -10.951 1.00 97.88 83 CYS A CA 1
ATOM 677 C C . CYS A 1 83 ? 8.324 -0.276 -11.102 1.00 97.88 83 CYS A C 1
ATOM 679 O O . CYS A 1 83 ? 7.679 -0.433 -12.142 1.00 97.88 83 CYS A O 1
ATOM 681 N N . TYR A 1 84 ? 8.223 -1.117 -10.073 1.00 97.75 84 TYR A N 1
ATOM 682 C CA . TYR A 1 84 ? 7.327 -2.271 -10.084 1.00 97.75 84 TYR A CA 1
ATOM 683 C C . TYR A 1 84 ? 5.853 -1.861 -10.156 1.00 97.75 84 TYR A C 1
ATOM 685 O O . TYR A 1 84 ? 5.090 -2.465 -10.909 1.00 97.75 84 TYR A O 1
ATOM 693 N N . SER A 1 85 ? 5.459 -0.795 -9.455 1.00 98.19 85 SER A N 1
ATOM 694 C CA . SER A 1 85 ? 4.086 -0.286 -9.518 1.00 98.19 85 SER A CA 1
ATOM 695 C C . SER A 1 85 ? 3.698 0.136 -10.943 1.00 98.19 85 SER A C 1
ATOM 697 O O . SER A 1 85 ? 2.668 -0.306 -11.448 1.00 98.19 85 SER A O 1
ATOM 699 N N . GLN A 1 86 ? 4.561 0.871 -11.657 1.00 97.81 86 GLN A N 1
ATOM 700 C CA . GLN A 1 86 ? 4.349 1.220 -13.072 1.00 97.81 86 GLN A CA 1
ATOM 701 C C . GLN A 1 86 ? 4.351 -0.011 -13.986 1.00 97.81 86 GLN A C 1
ATOM 703 O O . GLN A 1 86 ? 3.556 -0.091 -14.920 1.00 97.81 86 GLN A O 1
ATOM 708 N N . THR A 1 87 ? 5.248 -0.966 -13.731 1.00 97.38 87 THR A N 1
ATOM 709 C CA . THR A 1 87 ? 5.370 -2.209 -14.509 1.00 97.38 87 THR A CA 1
ATOM 710 C C . THR A 1 87 ? 4.069 -3.008 -14.449 1.00 97.38 87 THR A C 1
ATOM 712 O O . THR A 1 87 ? 3.522 -3.382 -15.485 1.00 97.38 87 THR A O 1
ATOM 715 N N . TYR A 1 88 ? 3.518 -3.205 -13.251 1.00 97.50 88 TYR A N 1
ATOM 716 C CA . TYR A 1 88 ? 2.235 -3.879 -13.069 1.00 97.50 88 TYR A CA 1
ATOM 717 C C . TYR A 1 88 ? 1.048 -3.063 -13.593 1.00 97.50 88 TYR A C 1
ATOM 719 O O . TYR A 1 88 ? 0.129 -3.641 -14.175 1.00 97.50 88 TYR A O 1
ATOM 727 N N . LEU A 1 89 ? 1.086 -1.731 -13.472 1.00 96.00 89 LEU A N 1
ATOM 728 C CA . LEU A 1 89 ? 0.050 -0.857 -14.027 1.00 96.00 89 LEU A CA 1
ATOM 729 C C . LEU A 1 89 ? -0.054 -1.021 -15.548 1.00 96.00 89 LEU A C 1
ATOM 731 O O . LEU A 1 89 ? -1.148 -1.205 -16.078 1.00 96.00 89 LEU A O 1
ATOM 735 N N . LEU A 1 90 ? 1.085 -0.995 -16.248 1.00 95.81 90 LEU A N 1
ATOM 736 C CA . LEU A 1 90 ? 1.138 -1.176 -17.701 1.00 95.81 90 LEU A CA 1
ATOM 737 C C . LEU A 1 90 ? 0.713 -2.579 -18.140 1.00 95.81 90 LEU A C 1
ATOM 739 O O . LEU A 1 90 ? 0.142 -2.721 -19.215 1.00 95.81 90 LEU A O 1
ATOM 743 N N . ALA A 1 91 ? 0.952 -3.590 -17.306 1.00 95.31 91 ALA A N 1
ATOM 744 C CA . ALA A 1 91 ? 0.522 -4.965 -17.549 1.00 95.31 91 ALA A CA 1
ATOM 745 C C . ALA A 1 91 ? -0.958 -5.223 -17.203 1.00 95.31 91 ALA A C 1
ATOM 747 O O . ALA A 1 91 ? -1.403 -6.368 -17.260 1.00 95.31 91 ALA A O 1
ATOM 748 N N . GLY A 1 92 ? -1.722 -4.199 -16.799 1.00 94.19 92 GLY A N 1
ATOM 749 C CA . GLY A 1 92 ? -3.132 -4.358 -16.433 1.00 94.19 92 GLY A CA 1
ATOM 750 C C . GLY A 1 92 ? -3.350 -5.167 -15.151 1.00 94.19 92 GLY A C 1
ATOM 751 O O . GLY A 1 92 ? -4.373 -5.836 -15.016 1.00 94.19 92 GLY A O 1
ATOM 752 N N . LYS A 1 93 ? -2.397 -5.112 -14.213 1.00 95.56 93 LYS A N 1
ATOM 753 C CA . LYS A 1 93 ? -2.402 -5.824 -12.924 1.00 95.56 93 LYS A CA 1
ATOM 754 C C . LYS A 1 93 ? -2.549 -4.821 -11.769 1.00 95.56 93 LYS A C 1
ATOM 756 O O . LYS A 1 93 ? -1.560 -4.452 -11.132 1.00 95.56 93 LYS A O 1
ATOM 761 N N . PRO A 1 94 ? -3.762 -4.275 -11.550 1.00 95.06 94 PRO A N 1
ATOM 762 C CA . PRO A 1 94 ? -3.958 -3.119 -10.679 1.00 95.06 94 PRO A CA 1
ATOM 763 C C . PRO A 1 94 ? -3.734 -3.426 -9.196 1.00 95.06 94 PRO A C 1
ATOM 765 O O . PRO A 1 94 ? -3.305 -2.536 -8.471 1.00 95.06 94 PRO A O 1
ATOM 768 N N . VAL A 1 95 ? -3.996 -4.658 -8.745 1.00 95.12 95 VAL A N 1
ATOM 769 C CA . VAL A 1 95 ? -3.816 -5.047 -7.336 1.00 95.12 95 VAL A CA 1
ATOM 770 C C . VAL A 1 95 ? -2.331 -5.051 -6.987 1.00 95.12 95 VAL A C 1
ATOM 772 O O . VAL A 1 95 ? -1.902 -4.327 -6.096 1.00 95.12 95 VAL A O 1
ATOM 775 N N . GLU A 1 96 ? -1.525 -5.769 -7.766 1.00 96.31 96 GLU A N 1
ATOM 776 C CA . GLU A 1 96 ? -0.077 -5.855 -7.580 1.00 96.31 96 GLU A CA 1
ATOM 777 C C . GLU A 1 96 ? 0.593 -4.489 -7.768 1.00 96.31 96 GLU A C 1
ATOM 779 O O . GLU A 1 96 ? 1.529 -4.134 -7.050 1.00 96.31 96 GLU A O 1
ATOM 784 N N . SER A 1 97 ? 0.093 -3.692 -8.715 1.00 97.62 97 SER A N 1
ATOM 785 C CA . SER A 1 97 ? 0.547 -2.319 -8.920 1.00 97.62 97 SER A CA 1
ATOM 786 C C . SER A 1 97 ? 0.335 -1.457 -7.675 1.00 97.62 97 SER A C 1
ATOM 788 O O . SER A 1 97 ? 1.268 -0.781 -7.230 1.00 97.62 97 SER A O 1
ATOM 790 N N . LEU A 1 98 ? -0.864 -1.519 -7.088 1.00 97.88 98 LEU A N 1
ATOM 791 C CA . LEU A 1 98 ? -1.211 -0.760 -5.894 1.00 97.88 98 LEU A CA 1
ATOM 792 C C . LEU A 1 98 ? -0.429 -1.242 -4.665 1.00 97.88 98 LEU A C 1
ATOM 794 O O . LEU A 1 98 ? 0.052 -0.403 -3.908 1.00 97.88 98 LEU A O 1
ATOM 798 N N . ASP A 1 99 ? -0.214 -2.552 -4.504 1.00 96.81 99 ASP A N 1
ATOM 799 C CA . ASP A 1 99 ? 0.600 -3.111 -3.413 1.00 96.81 99 ASP A CA 1
ATOM 800 C C . ASP A 1 99 ? 2.033 -2.563 -3.436 1.00 96.81 99 ASP A C 1
ATOM 802 O O . ASP A 1 99 ? 2.562 -2.124 -2.411 1.00 96.81 99 ASP A O 1
ATOM 806 N N . HIS A 1 100 ? 2.661 -2.522 -4.615 1.00 97.81 100 HIS A N 1
ATOM 807 C CA . HIS A 1 100 ? 3.979 -1.908 -4.760 1.00 97.81 100 HIS A CA 1
ATOM 808 C C . HIS A 1 100 ? 3.939 -0.397 -4.531 1.00 97.81 100 HIS A C 1
ATOM 810 O O . HIS A 1 100 ? 4.833 0.136 -3.880 1.00 97.81 100 HIS A O 1
ATOM 816 N N . TYR A 1 101 ? 2.919 0.307 -5.024 1.00 97.88 101 TYR A N 1
ATOM 817 C CA . TYR A 1 101 ? 2.820 1.753 -4.824 1.00 97.88 101 TYR A CA 1
ATOM 818 C C . TYR A 1 101 ? 2.644 2.125 -3.346 1.00 97.88 101 TYR A C 1
ATOM 820 O O . TYR A 1 101 ? 3.291 3.047 -2.853 1.00 97.88 101 TYR A O 1
ATOM 828 N N . ARG A 1 102 ? 1.843 1.350 -2.613 1.00 96.31 102 ARG A N 1
ATOM 829 C CA . ARG A 1 102 ? 1.688 1.435 -1.158 1.00 96.31 102 ARG A CA 1
ATOM 830 C C . ARG A 1 102 ? 3.033 1.266 -0.449 1.00 96.31 102 ARG A C 1
ATOM 832 O O . ARG A 1 102 ? 3.397 2.123 0.350 1.00 96.31 102 ARG A O 1
ATOM 839 N N . GLN A 1 103 ? 3.819 0.243 -0.802 1.00 95.44 103 GLN A N 1
ATOM 840 C CA . GLN A 1 103 ? 5.176 0.065 -0.258 1.00 95.44 103 GLN A CA 1
ATOM 841 C C . GLN A 1 103 ? 6.109 1.236 -0.590 1.00 95.44 103 GLN A C 1
ATOM 843 O O . GLN A 1 103 ? 6.856 1.691 0.273 1.00 95.44 103 GLN A O 1
ATOM 848 N N . TYR A 1 104 ? 6.033 1.779 -1.808 1.00 95.81 104 TYR A N 1
ATOM 849 C CA . TYR A 1 104 ? 6.761 2.996 -2.173 1.00 95.81 104 TYR A CA 1
ATOM 850 C C . TYR A 1 104 ? 6.404 4.163 -1.237 1.00 95.81 104 TYR A C 1
ATOM 852 O O . TYR A 1 104 ? 7.311 4.772 -0.672 1.00 95.81 104 TYR A O 1
ATOM 860 N N . LYS A 1 105 ? 5.113 4.439 -1.004 1.00 94.69 105 LYS A N 1
ATOM 861 C CA . LYS A 1 105 ? 4.669 5.531 -0.116 1.00 94.69 105 LYS A CA 1
ATOM 862 C C . LYS A 1 105 ? 5.172 5.343 1.316 1.00 94.69 105 LYS A C 1
ATOM 864 O O . LYS A 1 105 ? 5.734 6.281 1.876 1.00 94.69 105 LYS A O 1
ATOM 869 N N . ILE A 1 106 ? 5.039 4.134 1.870 1.00 92.75 106 ILE A N 1
ATOM 870 C CA . ILE A 1 106 ? 5.543 3.789 3.212 1.00 92.75 106 ILE A CA 1
ATOM 871 C C . ILE A 1 106 ? 7.047 4.079 3.306 1.00 92.75 106 ILE A C 1
ATOM 873 O O . ILE A 1 106 ? 7.514 4.731 4.239 1.00 92.75 106 ILE A O 1
ATOM 877 N N . GLN A 1 107 ? 7.818 3.630 2.315 1.00 91.75 107 GLN A N 1
ATOM 878 C CA . GLN A 1 107 ? 9.273 3.730 2.359 1.00 91.75 107 GLN A CA 1
ATOM 879 C C . GLN A 1 107 ? 9.789 5.150 2.104 1.00 91.75 107 GLN A C 1
ATOM 881 O O . GLN A 1 107 ? 10.782 5.535 2.722 1.00 91.75 107 GLN A O 1
ATOM 886 N N . VAL A 1 108 ? 9.126 5.953 1.266 1.00 90.38 108 VAL A N 1
ATOM 887 C CA . VAL A 1 108 ? 9.527 7.351 1.018 1.00 90.38 108 VAL A CA 1
ATOM 888 C C . VAL A 1 108 ? 9.413 8.207 2.277 1.00 90.38 108 VAL A C 1
ATOM 890 O O . VAL A 1 108 ? 10.303 9.015 2.524 1.00 90.38 108 VAL A O 1
ATOM 893 N N . HIS A 1 109 ? 8.399 7.995 3.125 1.00 82.06 109 HIS A N 1
ATOM 894 C CA . HIS A 1 109 ? 8.306 8.707 4.408 1.00 82.06 109 HIS A CA 1
ATOM 895 C C . HIS A 1 109 ? 9.493 8.404 5.337 1.00 82.06 109 HIS A C 1
ATOM 897 O O . HIS A 1 109 ? 9.915 9.258 6.112 1.00 82.06 109 HIS A O 1
ATOM 903 N N . SER A 1 110 ? 10.055 7.195 5.239 1.00 73.69 110 SER A N 1
ATOM 904 C CA . SER A 1 110 ? 11.191 6.747 6.054 1.00 73.69 110 SER A CA 1
ATOM 905 C C . SER A 1 110 ? 12.571 7.033 5.441 1.00 73.69 110 SER A C 1
ATOM 907 O O . SER A 1 110 ? 13.578 6.971 6.149 1.00 73.69 110 SER A O 1
ATOM 909 N N . ASN A 1 111 ? 12.646 7.342 4.140 1.00 68.88 111 ASN A N 1
ATOM 910 C CA . ASN A 1 111 ? 13.898 7.460 3.395 1.00 68.88 111 ASN A CA 1
ATOM 911 C C . ASN A 1 111 ? 13.950 8.748 2.557 1.00 68.88 111 ASN A C 1
ATOM 913 O O . ASN A 1 111 ? 13.403 8.828 1.460 1.00 68.88 111 ASN A O 1
ATOM 917 N N . ASN A 1 112 ? 14.708 9.731 3.046 1.00 64.56 112 ASN A N 1
ATOM 918 C CA . ASN A 1 112 ? 14.844 11.049 2.417 1.00 64.56 112 ASN A CA 1
ATOM 919 C C . ASN A 1 112 ? 15.805 11.088 1.209 1.00 64.56 112 ASN A C 1
ATOM 921 O O . ASN A 1 112 ? 16.066 12.169 0.680 1.00 64.56 112 ASN A O 1
ATOM 925 N N . SER A 1 113 ? 16.380 9.957 0.783 1.00 78.25 113 SER A N 1
ATOM 926 C CA . SER A 1 113 ? 17.398 9.918 -0.277 1.00 78.25 113 SER A CA 1
ATOM 927 C C . SER A 1 113 ? 16.945 9.089 -1.478 1.00 78.25 113 SER A C 1
ATOM 929 O O . SER A 1 113 ? 17.526 8.055 -1.797 1.00 78.25 113 SER A O 1
ATOM 931 N N . ILE A 1 114 ? 15.893 9.556 -2.153 1.00 89.06 114 ILE A N 1
ATOM 932 C CA . ILE A 1 114 ? 15.468 9.023 -3.455 1.00 89.06 114 ILE A CA 1
ATOM 933 C C . ILE A 1 114 ? 15.793 10.007 -4.573 1.00 89.06 114 ILE A C 1
ATOM 935 O O . ILE A 1 114 ? 15.798 11.227 -4.379 1.00 89.06 114 ILE A O 1
ATOM 939 N N . HIS A 1 115 ? 16.081 9.489 -5.764 1.00 91.12 115 HIS A N 1
ATOM 940 C CA . HIS A 1 115 ? 16.355 10.332 -6.916 1.00 91.12 115 HIS A CA 1
ATOM 941 C C . HIS A 1 115 ? 15.097 11.148 -7.296 1.00 91.12 115 HIS A C 1
ATOM 943 O O . HIS A 1 115 ? 14.000 10.583 -7.335 1.00 91.12 115 HIS A O 1
ATOM 949 N N . PRO A 1 116 ? 15.214 12.448 -7.654 1.00 90.94 116 PRO A N 1
ATOM 950 C CA . PRO A 1 116 ? 14.061 13.340 -7.846 1.00 90.94 116 PRO A CA 1
ATOM 951 C C . PRO A 1 116 ? 13.000 12.861 -8.840 1.00 90.94 116 PRO A C 1
ATOM 953 O O . PRO A 1 116 ? 11.830 13.206 -8.706 1.00 90.94 116 PRO A O 1
ATOM 956 N N . LEU A 1 117 ? 13.387 12.049 -9.829 1.00 92.50 117 LEU A N 1
ATOM 957 C CA . LEU A 1 117 ? 12.446 11.426 -10.768 1.00 92.50 117 LEU A CA 1
ATOM 958 C C . LEU A 1 117 ? 11.345 10.637 -10.045 1.00 92.50 117 LEU A C 1
ATOM 960 O O . LEU A 1 117 ? 10.188 10.697 -10.462 1.00 92.50 117 LEU A O 1
ATOM 964 N N . PHE A 1 118 ? 11.701 9.940 -8.966 1.00 93.88 118 PHE A N 1
ATOM 965 C CA . PHE A 1 118 ? 10.799 9.092 -8.193 1.00 93.88 118 PHE A CA 1
ATOM 966 C C . PHE A 1 118 ? 9.963 9.871 -7.180 1.00 93.88 118 PHE A C 1
ATOM 968 O O . PHE A 1 118 ? 9.110 9.270 -6.548 1.00 93.88 118 PHE A O 1
ATOM 975 N N . ASN A 1 119 ? 10.149 11.189 -7.039 1.00 90.75 119 ASN A N 1
ATOM 976 C CA . ASN A 1 119 ? 9.225 12.035 -6.269 1.00 90.75 119 ASN A CA 1
ATOM 977 C C . ASN A 1 119 ? 7.934 12.334 -7.042 1.00 90.75 119 ASN A C 1
ATOM 979 O O . ASN A 1 119 ? 6.988 12.876 -6.475 1.00 90.75 119 ASN A O 1
ATOM 983 N N . ASN A 1 120 ? 7.890 12.023 -8.342 1.00 90.56 120 ASN A N 1
ATOM 984 C CA . ASN A 1 120 ? 6.686 12.223 -9.132 1.00 90.56 120 ASN A CA 1
ATOM 985 C C . ASN A 1 120 ? 5.651 11.142 -8.786 1.00 90.56 120 ASN A C 1
ATOM 987 O O . ASN A 1 120 ? 5.952 9.949 -8.943 1.00 90.56 120 ASN A O 1
ATOM 991 N N . PRO A 1 121 ? 4.434 11.532 -8.369 1.00 92.31 121 PRO A N 1
ATOM 992 C CA . PRO A 1 121 ? 3.378 10.576 -8.088 1.00 92.31 121 PRO A CA 1
ATOM 993 C C . PRO A 1 121 ? 2.946 9.856 -9.365 1.00 92.31 121 PRO A C 1
ATOM 995 O O . PRO A 1 121 ? 3.028 10.382 -10.482 1.00 92.31 121 PRO A O 1
ATOM 998 N N . ILE A 1 122 ? 2.441 8.638 -9.192 1.00 96.00 122 ILE A N 1
ATOM 999 C CA . ILE A 1 122 ? 1.750 7.915 -10.256 1.00 96.00 122 ILE A CA 1
ATOM 1000 C C . ILE A 1 122 ? 0.268 8.198 -10.050 1.00 96.00 122 ILE A C 1
ATOM 1002 O O . ILE A 1 122 ? -0.388 7.497 -9.291 1.00 96.00 122 ILE A O 1
ATOM 1006 N N . ASN A 1 123 ? -0.238 9.262 -10.677 1.00 94.81 123 ASN A N 1
ATOM 1007 C CA . ASN A 1 123 ? -1.553 9.843 -10.373 1.00 94.81 123 ASN A CA 1
ATOM 1008 C C . ASN A 1 123 ? -2.701 8.822 -10.284 1.00 94.81 123 ASN A C 1
ATOM 1010 O O . ASN A 1 123 ? -3.532 8.917 -9.391 1.00 94.81 123 ASN A O 1
ATOM 1014 N N . GLU A 1 124 ? -2.750 7.839 -11.182 1.00 95.12 124 GLU A N 1
ATOM 1015 C CA . GLU A 1 124 ? -3.777 6.792 -11.184 1.00 95.12 124 GLU A CA 1
ATOM 1016 C C . GLU A 1 124 ? -3.709 5.917 -9.926 1.00 95.12 124 GLU A C 1
ATOM 1018 O O . GLU A 1 124 ? -4.745 5.526 -9.396 1.00 95.12 124 GLU A O 1
ATOM 1023 N N . LEU A 1 125 ? -2.500 5.637 -9.435 1.00 97.94 125 LEU A N 1
ATOM 1024 C CA . LEU A 1 125 ? -2.274 4.865 -8.215 1.00 97.94 125 LEU A CA 1
ATOM 1025 C C . LEU A 1 125 ? -2.425 5.720 -6.957 1.00 97.94 125 LEU A C 1
ATOM 1027 O O . LEU A 1 125 ? -2.901 5.205 -5.955 1.00 97.94 125 LEU A O 1
ATOM 1031 N N . GLU A 1 126 ? -2.097 7.015 -7.009 1.00 96.81 126 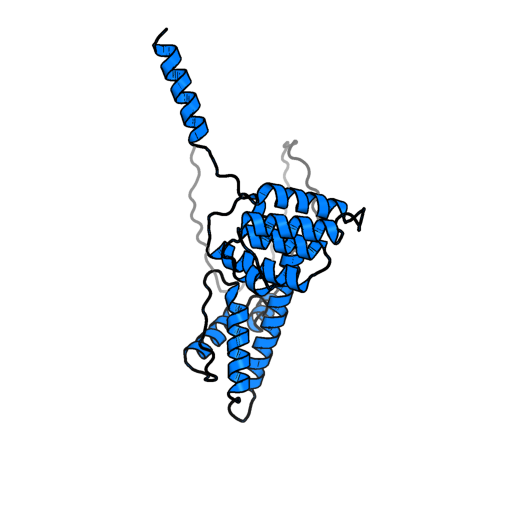GLU A N 1
ATOM 1032 C CA . GLU A 1 126 ? -2.380 7.949 -5.910 1.00 96.81 126 GLU A CA 1
ATOM 1033 C C . GLU A 1 126 ? -3.889 8.041 -5.663 1.00 96.81 126 GLU A C 1
ATOM 1035 O O . GLU A 1 126 ? -4.334 7.833 -4.541 1.00 96.81 126 GLU A O 1
ATOM 1040 N N . LEU A 1 127 ? -4.683 8.230 -6.724 1.00 95.88 127 LEU A N 1
ATOM 1041 C CA . LEU A 1 127 ? -6.146 8.252 -6.634 1.00 95.88 127 LEU A CA 1
ATOM 1042 C C . LEU A 1 127 ? -6.720 6.906 -6.171 1.00 95.88 127 LEU A C 1
ATOM 1044 O O . LEU A 1 127 ? -7.673 6.870 -5.393 1.00 95.88 127 LEU A O 1
ATOM 1048 N N . ALA A 1 128 ? -6.163 5.788 -6.648 1.00 96.81 128 ALA A N 1
ATOM 1049 C CA . ALA A 1 128 ? -6.591 4.461 -6.211 1.00 96.81 128 ALA A CA 1
ATOM 1050 C C . ALA A 1 128 ? -6.288 4.222 -4.723 1.00 96.81 128 ALA A C 1
ATOM 1052 O O . ALA A 1 128 ? -7.122 3.657 -4.016 1.00 96.81 128 ALA A O 1
ATOM 1053 N N . LEU A 1 129 ? -5.128 4.679 -4.244 1.00 96.31 129 LEU A N 1
ATOM 1054 C CA . LEU A 1 129 ? -4.718 4.560 -2.848 1.00 96.31 129 LEU A CA 1
ATOM 1055 C C . LEU A 1 129 ? -5.538 5.481 -1.936 1.00 96.31 129 LEU A C 1
ATOM 1057 O O . LEU A 1 129 ? -5.983 5.042 -0.880 1.00 96.31 129 LEU A O 1
ATOM 1061 N N . GLU A 1 130 ? -5.798 6.720 -2.358 1.00 95.31 130 GLU A N 1
ATOM 1062 C CA . GLU A 1 130 ? -6.677 7.663 -1.653 1.00 95.31 130 GLU A CA 1
ATOM 1063 C C . GLU A 1 130 ? -8.090 7.091 -1.511 1.00 95.31 130 GLU A C 1
ATOM 1065 O O . GLU A 1 130 ? -8.654 7.071 -0.418 1.00 95.31 130 GLU A O 1
ATOM 1070 N N . LYS A 1 131 ? -8.634 6.518 -2.590 1.00 95.06 131 LYS A N 1
ATOM 1071 C CA . LYS A 1 131 ? -9.917 5.815 -2.536 1.00 95.06 131 LYS A CA 1
ATOM 1072 C C . LYS A 1 131 ? -9.885 4.631 -1.565 1.00 95.06 131 LYS A C 1
ATOM 1074 O O . LYS A 1 131 ? -10.809 4.480 -0.774 1.00 95.06 131 LYS A O 1
ATOM 1079 N N . GLN A 1 132 ? -8.836 3.807 -1.605 1.00 95.38 132 GLN A N 1
ATOM 1080 C CA . GLN A 1 132 ? -8.691 2.672 -0.689 1.00 95.38 132 GLN A CA 1
ATOM 1081 C C . GLN A 1 132 ? -8.658 3.130 0.778 1.00 95.38 132 GLN A C 1
ATOM 1083 O O . GLN A 1 132 ? -9.269 2.490 1.632 1.00 95.38 132 GLN A O 1
ATOM 1088 N N . GLN A 1 133 ? -7.979 4.2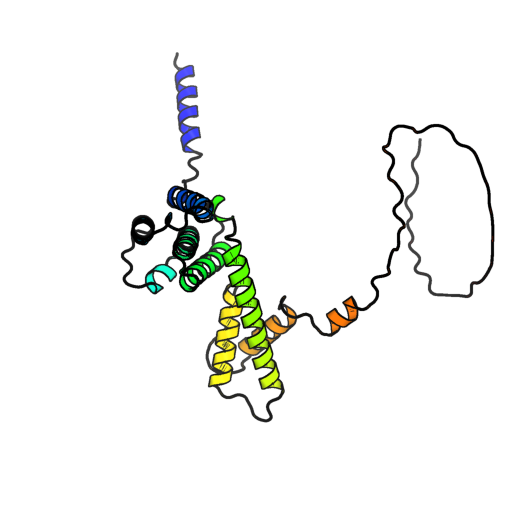42 1.067 1.00 95.00 133 GLN A N 1
ATOM 1089 C CA . GLN A 1 133 ? -7.923 4.837 2.402 1.00 95.00 133 GLN A CA 1
ATOM 1090 C C . GLN A 1 133 ? -9.276 5.409 2.841 1.00 95.00 133 GLN A C 1
ATOM 1092 O O . GLN A 1 133 ? -9.680 5.182 3.980 1.00 95.00 133 GLN A O 1
ATOM 1097 N N . ALA A 1 134 ? -10.016 6.061 1.941 1.00 94.56 134 ALA A N 1
ATOM 1098 C CA . ALA A 1 134 ? -11.370 6.540 2.213 1.00 94.56 134 ALA A CA 1
ATOM 1099 C C . ALA A 1 134 ? -12.351 5.387 2.502 1.00 94.56 134 ALA A C 1
ATOM 1101 O O . ALA A 1 134 ? -13.101 5.429 3.479 1.00 94.56 134 ALA A O 1
ATOM 1102 N N . ASP A 1 135 ? -12.312 4.324 1.695 1.00 94.94 135 ASP A N 1
ATOM 1103 C CA . ASP A 1 135 ? -13.151 3.135 1.885 1.00 94.94 135 ASP A CA 1
ATOM 1104 C C . ASP A 1 135 ? -12.813 2.427 3.214 1.00 94.94 135 ASP A C 1
ATOM 1106 O O . ASP A 1 135 ? -13.705 1.990 3.950 1.00 94.94 135 ASP A O 1
ATOM 1110 N N . LEU A 1 136 ? -11.523 2.351 3.566 1.00 96.38 136 LEU A N 1
ATOM 1111 C CA . LEU A 1 136 ? -11.062 1.791 4.837 1.00 96.38 136 LEU A CA 1
ATOM 1112 C C . LEU A 1 136 ? -11.496 2.646 6.034 1.00 96.38 136 LEU A C 1
ATOM 1114 O O . LEU A 1 136 ? -11.988 2.100 7.022 1.00 96.38 136 LEU A O 1
ATOM 1118 N N . ALA A 1 137 ? -11.369 3.970 5.934 1.00 95.94 137 ALA A N 1
ATOM 1119 C CA . ALA A 1 137 ? -11.878 4.911 6.924 1.00 95.94 137 ALA A CA 1
ATOM 1120 C C . ALA A 1 137 ? -13.379 4.705 7.165 1.00 95.94 137 ALA A C 1
ATOM 1122 O O . ALA A 1 137 ? -13.810 4.548 8.310 1.00 95.94 137 ALA A O 1
ATOM 1123 N N . TYR A 1 138 ? -14.172 4.616 6.096 1.00 95.06 138 TYR A N 1
ATOM 1124 C CA . TYR A 1 138 ? -15.601 4.321 6.192 1.00 95.06 138 TYR A CA 1
ATOM 1125 C C . TYR A 1 138 ? -15.883 3.021 6.954 1.00 95.06 138 TYR A C 1
ATOM 1127 O O . TYR A 1 138 ? -16.711 2.997 7.871 1.00 95.06 138 TYR A O 1
ATOM 1135 N N . ALA A 1 139 ? -15.158 1.948 6.631 1.00 96.38 139 ALA A N 1
ATOM 1136 C CA . ALA A 1 139 ? -15.308 0.662 7.305 1.00 96.38 139 ALA A CA 1
ATOM 1137 C C . ALA A 1 139 ? -14.954 0.728 8.803 1.00 96.38 139 ALA A C 1
ATOM 1139 O O . ALA A 1 139 ? -15.694 0.189 9.627 1.00 96.38 139 ALA A O 1
ATOM 1140 N N . ILE A 1 140 ? -13.856 1.400 9.166 1.00 97.00 140 ILE A N 1
ATOM 1141 C CA . ILE A 1 140 ? -13.426 1.574 10.564 1.00 97.00 140 ILE A CA 1
ATOM 1142 C C . ILE A 1 140 ? -14.485 2.342 11.359 1.00 97.00 140 ILE A C 1
ATOM 1144 O O . ILE A 1 140 ? -14.914 1.883 12.418 1.00 97.00 140 ILE A O 1
ATOM 1148 N N . TYR A 1 141 ? -14.958 3.468 10.827 1.00 95.25 141 TYR A N 1
ATOM 1149 C CA . TYR A 1 141 ? -16.004 4.276 11.456 1.00 95.25 141 TYR A CA 1
ATOM 1150 C C . TYR A 1 141 ? -17.293 3.483 11.680 1.00 95.25 141 TYR A C 1
ATOM 1152 O O . TYR A 1 141 ? -17.871 3.512 12.769 1.00 95.25 141 TYR A O 1
ATOM 1160 N N . PHE A 1 142 ? -17.724 2.720 10.673 1.00 94.44 142 PHE A N 1
ATOM 1161 C CA . PHE A 1 142 ? -18.900 1.865 10.788 1.00 94.44 142 PHE A CA 1
ATOM 1162 C C . PHE A 1 142 ? -18.741 0.824 11.906 1.00 94.44 142 PHE A C 1
ATOM 1164 O O . PHE A 1 142 ? -19.658 0.635 12.706 1.00 94.44 142 PHE A O 1
ATOM 1171 N N . ILE A 1 143 ? -17.571 0.185 12.016 1.00 96.81 143 ILE A N 1
ATOM 1172 C CA . ILE A 1 143 ? -17.276 -0.772 13.094 1.00 96.81 143 ILE A CA 1
ATOM 1173 C C . ILE A 1 143 ? -17.320 -0.089 14.466 1.00 96.81 143 ILE A C 1
ATOM 1175 O O . ILE A 1 143 ? -17.984 -0.596 15.371 1.00 96.81 143 ILE A O 1
ATOM 1179 N N . ILE A 1 144 ? -16.675 1.071 14.617 1.00 95.56 144 ILE A N 1
ATOM 1180 C CA . ILE A 1 144 ? -16.648 1.822 15.881 1.00 95.56 144 ILE A CA 1
ATOM 1181 C C . ILE A 1 144 ? -18.070 2.198 16.321 1.00 95.56 144 ILE A C 1
ATOM 1183 O O . ILE A 1 144 ? -18.437 1.982 17.478 1.00 95.56 144 ILE A O 1
ATOM 1187 N N . ASN A 1 145 ? -18.906 2.697 15.410 1.00 94.12 145 ASN A N 1
ATOM 1188 C CA . ASN A 1 145 ? -20.294 3.044 15.722 1.00 94.12 145 ASN A CA 1
ATOM 1189 C C . ASN A 1 145 ? -21.163 1.829 16.051 1.00 94.12 145 ASN A C 1
ATOM 1191 O O . ASN A 1 145 ? -22.012 1.894 16.946 1.00 94.12 145 ASN A O 1
ATOM 1195 N N . ASN A 1 146 ? -20.932 0.698 15.385 1.00 95.38 146 ASN A N 1
ATOM 1196 C CA . ASN A 1 146 ? -21.583 -0.549 15.765 1.00 95.38 146 ASN A CA 1
ATOM 1197 C C . ASN A 1 146 ? -21.186 -0.950 17.189 1.00 95.38 146 ASN A C 1
ATOM 1199 O O . ASN A 1 146 ? -22.065 -1.226 17.995 1.00 95.38 146 ASN A O 1
ATOM 1203 N N . PHE A 1 147 ? -19.902 -0.889 17.556 1.00 95.50 147 PHE A N 1
ATOM 1204 C CA . PHE A 1 147 ? -19.467 -1.185 18.929 1.00 95.50 147 PHE A CA 1
ATOM 1205 C C . PHE A 1 147 ? -20.107 -0.249 19.959 1.00 95.50 147 PHE A C 1
ATOM 1207 O O . PHE A 1 147 ? -20.518 -0.708 21.022 1.00 95.50 147 PHE A O 1
ATOM 1214 N N . LYS A 1 148 ? -20.245 1.045 19.640 1.00 92.50 148 LYS A N 1
ATOM 1215 C CA . LYS A 1 148 ? -20.906 2.040 20.505 1.00 92.50 148 LYS A CA 1
ATOM 1216 C C . LYS A 1 148 ? -22.404 1.763 20.711 1.00 92.50 148 LYS A C 1
ATOM 1218 O O . LYS A 1 148 ? -22.947 2.153 21.741 1.00 92.50 148 LYS A O 1
ATOM 1223 N N . SER A 1 149 ? -23.067 1.110 19.756 1.00 93.88 149 SER A N 1
ATOM 1224 C CA . SER A 1 149 ? -24.510 0.815 19.799 1.00 93.88 149 SER A CA 1
ATOM 1225 C C . SER A 1 149 ? -24.855 -0.600 20.279 1.00 93.88 149 SER A C 1
ATOM 1227 O O . SER A 1 149 ? -26.029 -0.902 20.505 1.00 93.88 149 SER A O 1
ATOM 1229 N N . MET A 1 150 ? -23.860 -1.472 20.463 1.00 93.50 150 MET A N 1
ATOM 1230 C CA . MET A 1 150 ? -24.077 -2.829 20.956 1.00 93.50 150 MET A CA 1
ATOM 1231 C C . MET A 1 150 ? -24.557 -2.848 22.413 1.00 93.50 150 MET A C 1
ATOM 1233 O O . MET A 1 150 ? -24.098 -2.096 23.270 1.00 93.50 150 MET A O 1
ATOM 1237 N N . THR A 1 151 ? -25.463 -3.781 22.708 1.00 94.56 151 THR A N 1
ATOM 1238 C CA . THR A 1 151 ? -25.962 -4.042 24.069 1.00 94.56 151 THR A CA 1
ATOM 1239 C C . THR A 1 151 ? -25.072 -5.003 24.861 1.00 94.56 151 THR A C 1
ATOM 1241 O O . THR A 1 151 ? -25.219 -5.119 26.078 1.00 94.56 151 THR A O 1
ATOM 1244 N N . SER A 1 152 ? -24.140 -5.681 24.190 1.00 93.62 152 SER A N 1
ATOM 1245 C CA . SER A 1 152 ? -23.119 -6.552 24.771 1.00 93.62 152 SER A CA 1
ATOM 1246 C C . SER A 1 152 ? -21.726 -6.118 24.306 1.00 93.62 152 SER A C 1
ATOM 1248 O O . SER A 1 152 ? -21.611 -5.521 23.238 1.00 93.62 152 SER A O 1
ATOM 1250 N N . PRO A 1 153 ? -20.653 -6.426 25.056 1.00 91.69 153 PRO A N 1
ATOM 1251 C CA . PRO A 1 153 ? -19.295 -6.159 24.592 1.00 91.69 153 PRO A CA 1
ATOM 1252 C C . PRO A 1 153 ? -19.013 -6.838 23.238 1.00 91.69 153 PRO A C 1
ATOM 1254 O O . PRO A 1 153 ? -19.506 -7.952 23.027 1.00 91.69 153 PRO A O 1
ATOM 1257 N N . PRO A 1 154 ? -18.228 -6.208 22.344 1.00 95.69 154 PRO A N 1
ATOM 1258 C CA . PRO A 1 154 ? -17.833 -6.825 21.084 1.00 95.69 154 PRO A CA 1
ATOM 1259 C C . PRO A 1 154 ? -16.993 -8.081 21.330 1.00 95.69 154 PRO A C 1
ATOM 1261 O O . PRO A 1 154 ? -16.228 -8.163 22.295 1.00 95.69 154 PRO A O 1
ATOM 1264 N N . GLU A 1 155 ? -17.132 -9.064 20.446 1.00 96.62 155 GLU A N 1
ATOM 1265 C CA . GLU A 1 155 ? -16.356 -10.298 20.501 1.00 96.62 155 GLU A CA 1
ATOM 1266 C C . GLU A 1 155 ? -14.886 -10.037 20.150 1.00 96.62 155 GLU A C 1
ATOM 1268 O O . GLU A 1 155 ? -14.572 -9.173 19.328 1.00 96.62 155 GLU A O 1
ATOM 1273 N N . ASN A 1 156 ? -13.976 -10.851 20.697 1.00 96.88 156 ASN A N 1
ATOM 1274 C CA . ASN A 1 156 ? -12.536 -10.721 20.440 1.00 96.88 156 ASN A CA 1
ATOM 1275 C C . ASN A 1 156 ? -12.204 -10.673 18.941 1.00 96.88 156 ASN A C 1
ATOM 1277 O O . ASN A 1 156 ? -11.358 -9.887 18.533 1.00 96.88 156 ASN A O 1
ATOM 1281 N N . ILE A 1 157 ? -12.885 -11.468 18.107 1.00 97.00 157 ILE A N 1
ATOM 1282 C CA . ILE A 1 157 ? -12.641 -11.477 16.658 1.00 97.00 157 ILE A CA 1
ATOM 1283 C C . ILE A 1 157 ? -13.010 -10.145 15.991 1.00 97.00 157 ILE A C 1
ATOM 1285 O O . ILE A 1 157 ? -12.327 -9.710 15.069 1.00 97.00 157 ILE A O 1
ATOM 1289 N N . GLN A 1 158 ? -14.049 -9.467 16.483 1.00 97.25 158 GLN A N 1
ATOM 1290 C CA . GLN A 1 158 ? -14.455 -8.154 15.984 1.00 97.25 158 GLN A CA 1
ATOM 1291 C C . GLN A 1 158 ? -13.442 -7.086 16.410 1.00 97.25 158 GLN A C 1
ATOM 1293 O O . GLN A 1 158 ? -13.116 -6.195 15.630 1.00 97.25 158 GLN A O 1
ATOM 1298 N N . ILE A 1 159 ? -12.918 -7.188 17.637 1.00 97.69 159 ILE A N 1
ATOM 1299 C CA . ILE A 1 159 ? -11.876 -6.281 18.131 1.00 97.69 159 ILE A CA 1
ATOM 1300 C C . ILE A 1 159 ? -10.588 -6.459 17.320 1.00 97.69 159 ILE A C 1
ATOM 1302 O O . ILE A 1 159 ? -10.000 -5.461 16.916 1.00 97.69 159 ILE A O 1
ATOM 1306 N N . ILE A 1 160 ? -10.186 -7.701 17.030 1.00 97.88 160 ILE A N 1
ATOM 1307 C CA . ILE A 1 160 ? -9.025 -7.993 16.175 1.00 97.88 160 ILE A CA 1
ATOM 1308 C C . ILE A 1 160 ? -9.223 -7.393 14.777 1.00 97.88 160 ILE A C 1
ATOM 1310 O O . ILE A 1 160 ? -8.320 -6.730 14.277 1.00 97.88 160 ILE A O 1
ATOM 1314 N N . ASP A 1 161 ? -10.399 -7.560 14.160 1.00 98.00 161 ASP A N 1
ATOM 1315 C CA . ASP A 1 161 ? -10.683 -6.963 12.845 1.00 98.00 161 ASP A CA 1
ATOM 1316 C C . ASP A 1 161 ? -10.557 -5.429 12.872 1.00 98.00 161 ASP A C 1
ATOM 1318 O O . ASP A 1 161 ? -9.922 -4.850 11.990 1.00 98.00 161 ASP A O 1
ATOM 1322 N N . LEU A 1 162 ? -11.068 -4.761 13.914 1.00 97.88 162 LEU A N 1
ATOM 1323 C CA . LEU A 1 162 ? -10.863 -3.321 14.097 1.00 97.88 162 LEU A CA 1
ATOM 1324 C C . LEU A 1 162 ? -9.376 -2.969 14.256 1.00 97.88 162 LEU A C 1
ATOM 1326 O O . LEU A 1 162 ? -8.908 -2.020 13.628 1.00 97.88 162 LEU A O 1
ATOM 1330 N N . GLN A 1 163 ? -8.635 -3.718 15.079 1.00 97.69 163 GLN A N 1
ATOM 1331 C CA . GLN A 1 163 ? -7.212 -3.472 15.329 1.00 97.69 163 GLN A CA 1
ATOM 1332 C C . GLN A 1 163 ? -6.385 -3.588 14.038 1.00 97.69 163 GLN A C 1
ATOM 1334 O O . GLN A 1 163 ? -5.595 -2.694 13.737 1.00 97.69 163 GLN A O 1
ATOM 1339 N N . ILE A 1 164 ? -6.638 -4.624 13.231 1.00 97.81 164 ILE A N 1
ATOM 1340 C CA . ILE A 1 164 ? -6.012 -4.816 11.916 1.00 97.81 164 ILE A CA 1
ATOM 1341 C C . ILE A 1 164 ? -6.328 -3.633 10.999 1.00 97.81 164 ILE A C 1
ATOM 1343 O O . ILE A 1 164 ? -5.426 -3.070 10.382 1.00 97.81 164 ILE A O 1
ATOM 1347 N N . LYS A 1 165 ? -7.597 -3.216 10.904 1.00 97.81 165 LYS A N 1
ATOM 1348 C CA . LYS A 1 165 ? -7.975 -2.100 10.022 1.00 97.81 165 LYS A CA 1
ATOM 1349 C C . LYS A 1 165 ? -7.334 -0.781 10.445 1.00 97.81 165 LYS A C 1
ATOM 1351 O O . LYS A 1 165 ? -6.866 -0.052 9.578 1.00 97.81 165 LYS A O 1
ATOM 1356 N N . LEU A 1 166 ? -7.268 -0.497 11.747 1.00 96.62 166 LEU A N 1
ATOM 1357 C CA . LEU A 1 166 ? -6.564 0.676 12.274 1.00 96.62 166 LEU A CA 1
ATOM 1358 C C . LEU A 1 166 ? -5.066 0.628 11.935 1.00 96.62 166 LEU A C 1
ATOM 1360 O O . LEU A 1 166 ? -4.517 1.626 11.479 1.00 96.62 166 LEU A O 1
ATOM 1364 N N . ASN A 1 167 ? -4.419 -0.533 12.080 1.00 96.56 167 ASN A N 1
ATOM 1365 C CA . ASN A 1 167 ? -3.020 -0.722 11.683 1.00 96.56 167 ASN A CA 1
ATOM 1366 C C . ASN A 1 167 ? -2.802 -0.465 10.185 1.00 96.56 167 ASN A C 1
ATOM 1368 O O . ASN A 1 167 ? -1.874 0.252 9.814 1.00 96.56 167 ASN A O 1
ATOM 1372 N N . VAL A 1 168 ? -3.672 -1.011 9.329 1.00 95.88 168 VAL A N 1
ATOM 1373 C CA . VAL A 1 168 ? -3.621 -0.799 7.873 1.00 95.88 168 VAL A CA 1
ATOM 1374 C C . VAL A 1 168 ? -3.841 0.674 7.523 1.00 95.88 168 VAL A C 1
ATOM 1376 O O . VAL A 1 168 ? -3.151 1.209 6.666 1.00 95.88 168 VAL A O 1
ATOM 1379 N N . TYR A 1 169 ? -4.768 1.358 8.191 1.00 94.94 169 TYR A N 1
ATOM 1380 C CA . TYR A 1 169 ? -5.014 2.782 7.962 1.00 94.94 169 TYR A CA 1
ATOM 1381 C C . TYR A 1 169 ? -3.792 3.636 8.342 1.00 94.94 169 TYR A C 1
ATOM 1383 O O . TYR A 1 169 ? -3.378 4.526 7.599 1.00 94.94 169 TYR A O 1
ATOM 1391 N N . ASN A 1 170 ? -3.153 3.314 9.469 1.00 93.38 170 ASN A N 1
ATOM 1392 C CA . ASN A 1 170 ? -2.051 4.098 10.025 1.00 93.38 170 ASN A CA 1
ATOM 1393 C C . ASN A 1 170 ? -0.713 3.938 9.293 1.00 93.38 170 ASN A C 1
ATOM 1395 O O . ASN A 1 170 ? 0.170 4.776 9.462 1.00 93.38 170 ASN A O 1
ATOM 1399 N N . GLU A 1 171 ? -0.515 2.887 8.502 1.00 92.44 171 GLU A N 1
ATOM 1400 C CA . GLU A 1 171 ? 0.791 2.601 7.890 1.00 92.44 171 GLU A CA 1
ATOM 1401 C C . GLU A 1 171 ? 1.265 3.679 6.894 1.00 92.44 171 GLU A C 1
ATOM 1403 O O . GLU A 1 171 ? 2.464 3.814 6.657 1.00 92.44 171 GLU A O 1
ATOM 1408 N N . LEU A 1 172 ? 0.327 4.419 6.286 1.00 91.62 172 LEU A N 1
ATOM 1409 C CA . LEU A 1 172 ? 0.615 5.478 5.317 1.00 91.62 172 LEU A CA 1
ATOM 1410 C C . LEU A 1 172 ? 0.853 6.829 5.992 1.00 91.62 172 LEU A C 1
ATOM 1412 O O . LEU A 1 172 ? 1.219 7.789 5.310 1.00 91.62 172 LEU A O 1
ATOM 1416 N N . ALA A 1 173 ? 0.658 6.919 7.309 1.00 88.69 173 ALA A N 1
ATOM 1417 C CA . ALA A 1 173 ? 0.982 8.116 8.061 1.00 88.69 173 ALA A CA 1
ATOM 1418 C C . ALA A 1 173 ? 2.489 8.409 7.990 1.00 88.69 173 ALA A C 1
ATOM 1420 O O . ALA A 1 173 ? 3.318 7.513 7.846 1.00 88.69 173 ALA A O 1
ATOM 1421 N N . ILE A 1 174 ? 2.855 9.682 8.151 1.00 84.75 174 ILE A N 1
ATOM 1422 C CA . ILE A 1 174 ? 4.266 10.103 8.194 1.00 84.75 174 ILE A CA 1
ATOM 1423 C C . ILE A 1 174 ? 4.992 9.435 9.373 1.00 84.75 174 ILE A C 1
ATOM 1425 O O . ILE A 1 174 ? 6.157 9.057 9.266 1.00 84.75 174 ILE A O 1
ATOM 1429 N N . THR A 1 175 ? 4.290 9.261 10.494 1.00 85.06 175 THR A N 1
ATOM 1430 C CA . THR A 1 175 ? 4.768 8.556 11.689 1.00 85.06 175 THR A CA 1
ATOM 1431 C C . THR A 1 175 ? 3.754 7.481 12.091 1.00 85.06 175 THR A C 1
ATOM 1433 O O . THR A 1 175 ? 2.895 7.751 12.935 1.00 85.06 175 THR A O 1
ATOM 1436 N N . PRO A 1 176 ? 3.809 6.283 11.480 1.00 86.12 176 PRO A N 1
ATOM 1437 C CA . PRO A 1 176 ? 2.863 5.211 11.766 1.00 86.12 176 PRO A CA 1
ATOM 1438 C C . PRO A 1 176 ? 2.923 4.761 13.227 1.00 86.12 176 PRO A C 1
ATOM 1440 O O . PRO A 1 176 ? 4.005 4.570 13.786 1.00 86.12 176 PRO A O 1
ATOM 1443 N N . ILE A 1 177 ? 1.754 4.538 13.826 1.00 86.06 177 ILE A N 1
ATOM 1444 C CA . ILE A 1 177 ? 1.613 3.917 15.146 1.00 86.06 177 ILE A CA 1
ATOM 1445 C C . ILE A 1 177 ? 0.862 2.604 14.961 1.00 86.06 177 ILE A C 1
ATOM 1447 O O . ILE A 1 177 ? -0.298 2.598 14.543 1.00 86.06 177 ILE A O 1
ATOM 1451 N N . PHE A 1 178 ? 1.534 1.502 15.295 1.00 90.50 178 PHE A N 1
ATOM 1452 C CA . PHE A 1 178 ? 0.964 0.162 15.232 1.00 90.50 178 PHE A CA 1
ATOM 1453 C C . PHE A 1 178 ? 0.533 -0.305 16.621 1.00 90.50 178 PHE A C 1
ATOM 1455 O O . PHE A 1 178 ? 1.289 -0.208 17.592 1.00 90.50 178 PHE A O 1
ATOM 1462 N N . ILE A 1 179 ? -0.688 -0.819 16.700 1.00 94.56 179 ILE A N 1
ATOM 1463 C CA . ILE A 1 179 ? -1.279 -1.402 17.901 1.00 94.56 179 ILE A CA 1
ATOM 1464 C C . ILE A 1 179 ? -1.145 -2.926 17.879 1.00 94.56 179 ILE A C 1
ATOM 1466 O O . ILE A 1 179 ? -1.118 -3.548 16.816 1.00 94.56 179 ILE A O 1
ATOM 1470 N N . SER A 1 180 ? -1.065 -3.531 19.065 1.00 93.94 180 SER A N 1
ATOM 1471 C CA . SER A 1 180 ? -1.067 -4.991 19.203 1.00 93.94 180 SER A CA 1
ATOM 1472 C C . SER A 1 180 ? -2.427 -5.580 18.816 1.00 93.94 180 SER A C 1
ATOM 1474 O O . SER A 1 180 ? -3.464 -5.076 19.239 1.00 93.94 180 SER A O 1
ATOM 1476 N N . GLU A 1 181 ? -2.411 -6.681 18.065 1.00 94.62 181 GLU A N 1
ATOM 1477 C CA . GLU A 1 181 ? -3.602 -7.428 17.640 1.00 94.62 181 GLU A CA 1
ATOM 1478 C C . GLU A 1 181 ? -3.917 -8.539 18.651 1.00 94.62 181 GLU A C 1
ATOM 1480 O O . GLU A 1 181 ? -3.621 -9.715 18.446 1.00 94.62 181 GLU A O 1
ATOM 1485 N N . ASP A 1 182 ? -4.454 -8.149 19.804 1.00 94.75 182 ASP A N 1
ATOM 1486 C CA . ASP A 1 182 ? -4.714 -9.040 20.943 1.00 94.75 182 ASP A CA 1
ATOM 1487 C C . ASP A 1 182 ? -6.208 -9.283 21.215 1.00 94.75 182 ASP A C 1
ATOM 1489 O O . ASP A 1 182 ? -6.561 -10.098 22.071 1.00 94.75 182 ASP A O 1
ATOM 1493 N N . GLY A 1 183 ? -7.092 -8.597 20.484 1.00 94.25 183 GLY A N 1
ATOM 1494 C CA . GLY A 1 183 ? -8.537 -8.692 20.657 1.00 94.25 183 GLY A CA 1
ATOM 1495 C C . GLY A 1 183 ? -9.068 -8.020 21.918 1.00 94.25 183 GLY A C 1
ATOM 1496 O O . GLY A 1 183 ? -10.174 -8.340 22.346 1.00 94.25 183 GLY A O 1
ATOM 1497 N N . ILE A 1 184 ? -8.317 -7.090 22.514 1.00 93.56 184 ILE A N 1
ATOM 1498 C CA . ILE A 1 184 ? -8.725 -6.338 23.703 1.00 93.56 184 ILE A CA 1
ATOM 1499 C C . ILE A 1 184 ? -8.863 -4.852 23.352 1.00 93.56 184 ILE A C 1
ATOM 1501 O O . ILE A 1 184 ? -7.954 -4.235 22.806 1.00 93.56 184 ILE A O 1
ATOM 1505 N N . ILE A 1 185 ? -9.970 -4.212 23.756 1.00 92.50 185 ILE A N 1
ATOM 1506 C CA . ILE A 1 185 ? -10.097 -2.740 23.702 1.00 92.50 185 ILE A CA 1
ATOM 1507 C C . ILE A 1 185 ? -9.315 -2.117 24.875 1.00 92.50 185 ILE A C 1
ATOM 1509 O O . ILE A 1 185 ? -9.872 -1.577 25.839 1.00 92.50 185 ILE A O 1
ATOM 1513 N N . GLY A 1 186 ? -7.992 -2.256 24.812 1.00 92.56 186 GLY A N 1
ATOM 1514 C CA . GLY A 1 186 ? -7.041 -1.716 25.775 1.00 92.56 186 GLY A CA 1
ATOM 1515 C C . GLY A 1 186 ? -6.718 -0.238 25.527 1.00 92.56 186 GLY A C 1
ATOM 1516 O O . GLY A 1 186 ? -7.255 0.379 24.604 1.00 92.56 186 GLY A O 1
ATOM 1517 N N . PRO A 1 187 ? -5.823 0.359 26.333 1.00 93.69 187 PRO A N 1
ATOM 1518 C CA . PRO A 1 187 ? -5.431 1.762 26.187 1.00 93.69 187 PRO A CA 1
ATOM 1519 C C . PRO A 1 187 ? -4.931 2.129 24.782 1.00 93.69 187 PRO A C 1
ATOM 1521 O O . PRO A 1 187 ? -5.298 3.182 24.274 1.00 93.69 187 PRO A O 1
ATOM 1524 N N . GLN A 1 188 ? -4.157 1.251 24.133 1.00 92.62 188 GLN A N 1
ATOM 1525 C CA . GLN A 1 188 ? -3.636 1.486 22.780 1.00 92.62 188 GLN A CA 1
ATOM 1526 C C . GLN A 1 188 ? -4.754 1.560 21.735 1.00 92.62 188 GLN A C 1
ATOM 1528 O O . GLN A 1 188 ? -4.820 2.523 20.979 1.00 92.62 188 GLN A O 1
ATOM 1533 N N . THR A 1 189 ? -5.675 0.590 21.729 1.00 93.94 189 THR A N 1
ATOM 1534 C CA . THR A 1 189 ? -6.822 0.596 20.809 1.00 93.94 189 THR A CA 1
ATOM 1535 C C . THR A 1 189 ? -7.731 1.797 21.054 1.00 93.94 189 THR A C 1
ATOM 1537 O O . THR A 1 189 ? -8.188 2.412 20.099 1.00 93.94 189 THR A O 1
ATOM 1540 N N . LYS A 1 190 ? -7.956 2.188 22.317 1.00 94.69 190 LYS A N 1
ATOM 1541 C CA . LYS A 1 190 ? -8.726 3.402 22.641 1.00 94.69 190 LYS A CA 1
ATOM 1542 C C . LYS A 1 190 ? -8.061 4.672 22.112 1.00 94.69 190 LYS A C 1
ATOM 1544 O O . LYS A 1 190 ? -8.761 5.514 21.566 1.00 94.69 190 LYS A O 1
ATOM 1549 N N . SER A 1 191 ? -6.739 4.791 22.259 1.00 93.31 191 SER A N 1
ATOM 1550 C CA . SER A 1 191 ? -5.978 5.914 21.700 1.00 93.31 191 SER A CA 1
ATOM 1551 C C . SER A 1 191 ? -6.096 5.949 20.181 1.00 93.31 191 SER A C 1
ATOM 1553 O O . SER A 1 191 ? -6.466 6.974 19.636 1.00 93.31 191 SER A O 1
ATOM 1555 N N . ALA A 1 192 ? -5.888 4.814 19.507 1.00 93.00 192 ALA A N 1
ATOM 1556 C CA . ALA A 1 192 ? -5.983 4.736 18.051 1.00 93.00 192 ALA A CA 1
ATOM 1557 C C . ALA A 1 192 ? -7.388 5.078 17.526 1.00 93.00 192 ALA A C 1
ATOM 1559 O O . ALA A 1 192 ? -7.504 5.735 16.499 1.00 93.00 192 ALA A O 1
ATOM 1560 N N . ILE A 1 193 ? -8.451 4.673 18.234 1.00 94.31 193 ILE A N 1
ATOM 1561 C CA . ILE A 1 193 ? -9.828 5.082 17.916 1.00 94.31 193 ILE A CA 1
ATOM 1562 C C . ILE A 1 193 ? -9.983 6.597 18.060 1.00 94.31 193 ILE A C 1
ATOM 1564 O O . ILE A 1 193 ? -10.524 7.227 17.162 1.00 94.31 193 ILE A O 1
ATOM 1568 N N . TYR A 1 194 ? -9.510 7.181 19.163 1.00 93.00 194 TYR A N 1
ATOM 1569 C CA . TYR A 1 194 ? -9.595 8.625 19.382 1.00 93.00 194 TYR A CA 1
ATOM 1570 C C . TYR A 1 194 ? -8.831 9.409 18.306 1.00 93.00 194 TYR A C 1
ATOM 1572 O O . TYR A 1 194 ? -9.389 10.311 17.691 1.00 93.00 194 TYR A O 1
ATOM 1580 N N . ASP A 1 195 ? -7.584 9.021 18.032 1.00 90.62 195 ASP A N 1
ATOM 1581 C CA . ASP A 1 195 ? -6.743 9.657 17.017 1.00 90.62 195 ASP A CA 1
ATOM 1582 C C . ASP A 1 195 ? -7.381 9.555 15.626 1.00 90.62 195 ASP A C 1
ATOM 1584 O O . ASP A 1 195 ? -7.340 10.516 14.857 1.00 90.62 195 ASP A O 1
ATOM 1588 N N . PHE A 1 196 ? -7.998 8.408 15.320 1.00 92.94 196 PHE A N 1
ATOM 1589 C CA . PHE A 1 196 ? -8.765 8.202 14.099 1.00 92.94 196 PHE A CA 1
ATOM 1590 C C . PHE A 1 196 ? -10.000 9.111 14.037 1.00 92.94 196 PHE A C 1
ATOM 1592 O O . PHE A 1 196 ? -10.214 9.752 13.018 1.00 92.94 196 PHE A O 1
ATOM 1599 N N . GLU A 1 197 ? -10.815 9.194 15.088 1.00 91.12 197 GLU A N 1
ATOM 1600 C CA . GLU A 1 197 ? -12.033 10.019 15.076 1.00 91.12 197 GLU A CA 1
ATOM 1601 C C . GLU A 1 197 ? -11.733 11.523 14.972 1.00 91.12 197 GLU A C 1
ATOM 1603 O O . GLU A 1 197 ? -12.498 12.239 14.332 1.00 91.12 197 GLU A O 1
ATOM 1608 N N . GLU A 1 198 ? -10.618 11.988 15.543 1.00 89.56 198 GLU A N 1
ATOM 1609 C CA . GLU A 1 198 ? -10.242 13.409 15.558 1.00 89.56 198 GLU A CA 1
ATOM 1610 C C . GLU A 1 198 ? -9.528 13.865 14.275 1.00 89.56 198 GLU A C 1
ATOM 1612 O O . GLU A 1 198 ? -9.713 14.992 13.828 1.00 89.56 198 GLU A O 1
ATOM 1617 N N . ASN A 1 199 ? -8.686 13.010 13.680 1.00 87.25 199 ASN A N 1
ATOM 1618 C CA . ASN A 1 199 ? -7.767 13.431 12.613 1.00 87.25 199 ASN A CA 1
ATOM 1619 C C . ASN A 1 199 ? -8.095 12.849 11.234 1.00 87.25 199 ASN A C 1
ATOM 1621 O O . ASN A 1 199 ? -7.314 13.028 10.297 1.00 87.25 199 ASN A O 1
ATOM 1625 N N . ASN A 1 200 ? -9.188 12.099 11.087 1.00 86.25 200 ASN A N 1
ATOM 1626 C CA . ASN A 1 200 ? -9.493 11.450 9.820 1.00 86.25 200 ASN A CA 1
ATOM 1627 C C . ASN A 1 200 ? -10.005 12.461 8.773 1.00 86.25 200 ASN A C 1
ATOM 1629 O O . ASN A 1 200 ? -11.114 12.969 8.916 1.00 86.25 200 ASN A O 1
ATOM 1633 N N . PRO A 1 201 ? -9.262 12.693 7.670 1.00 85.75 201 PRO A N 1
ATOM 1634 C CA . PRO A 1 201 ? -9.627 13.685 6.658 1.00 85.75 201 PRO A CA 1
ATOM 1635 C C . PRO A 1 201 ? -10.824 13.267 5.789 1.00 85.75 201 PRO A C 1
ATOM 1637 O O . PRO A 1 201 ? -11.347 14.080 5.030 1.00 85.75 201 PRO A O 1
ATOM 1640 N N . TYR A 1 202 ? -11.244 12.002 5.858 1.00 85.25 202 TYR A N 1
ATOM 1641 C CA . TYR A 1 202 ? -12.379 11.457 5.115 1.00 85.25 202 TYR A CA 1
ATOM 1642 C C . TYR A 1 202 ? -13.708 11.625 5.858 1.00 85.25 202 TYR A C 1
ATOM 1644 O O . TYR A 1 202 ? -14.764 11.356 5.281 1.00 85.25 202 TYR A O 1
ATOM 1652 N N . PHE A 1 203 ? -13.675 12.088 7.111 1.00 73.56 203 PHE A N 1
ATOM 1653 C CA . PHE A 1 203 ? -14.865 12.460 7.862 1.00 73.56 203 PHE A CA 1
ATOM 1654 C C . PHE A 1 203 ? -14.862 13.949 8.152 1.00 73.56 203 PHE A C 1
ATOM 1656 O O . PHE A 1 203 ? -13.887 14.506 8.636 1.00 73.56 203 PHE A O 1
ATOM 1663 N N . VAL A 1 204 ? -15.999 14.577 7.883 1.00 58.91 204 VAL A N 1
ATOM 1664 C CA . VAL A 1 204 ? -16.304 15.907 8.395 1.00 58.91 204 VAL A CA 1
ATOM 1665 C C . VAL A 1 204 ? -17.216 15.687 9.591 1.00 58.91 204 VAL A C 1
ATOM 1667 O O . VAL A 1 204 ? -18.247 15.016 9.467 1.00 58.91 204 VAL A O 1
ATOM 1670 N N . THR A 1 205 ? -16.837 16.198 10.756 1.00 55.22 205 THR A N 1
ATOM 1671 C CA . THR A 1 205 ? -17.696 16.124 11.945 1.00 55.22 205 THR A CA 1
ATOM 1672 C C . THR A 1 205 ? -18.987 16.917 11.702 1.00 55.22 205 THR A C 1
ATOM 1674 O O . THR A 1 205 ? -18.979 17.924 10.992 1.00 55.22 205 THR A O 1
ATOM 1677 N N . GLU A 1 206 ? -20.123 16.513 12.288 1.00 50.25 206 GLU A N 1
ATOM 1678 C CA . GLU A 1 206 ? -21.385 17.272 12.151 1.00 50.25 206 GLU A CA 1
ATOM 1679 C C . GLU A 1 206 ? -21.215 18.753 12.553 1.00 50.25 206 GLU A C 1
ATOM 1681 O O . GLU A 1 206 ? -21.784 19.637 11.915 1.00 50.25 206 GLU A O 1
ATOM 1686 N N . SER A 1 207 ? -20.337 19.047 13.519 1.00 51.62 207 SER A N 1
ATOM 1687 C CA . SER A 1 207 ? -19.961 20.409 13.919 1.00 51.62 207 SER A CA 1
ATOM 1688 C C . SER A 1 207 ? -19.236 21.218 12.835 1.00 51.62 207 SER A C 1
ATOM 1690 O O . SER A 1 207 ? -19.412 22.434 12.745 1.00 51.62 207 SER A O 1
ATOM 1692 N N . GLU A 1 208 ? -18.424 20.583 11.991 1.00 52.34 208 GLU A N 1
ATOM 1693 C CA . GLU A 1 208 ? -17.766 21.245 10.855 1.00 52.34 208 GLU A CA 1
ATOM 1694 C C . GLU A 1 208 ? -18.743 21.467 9.694 1.00 52.34 208 GLU A C 1
ATOM 1696 O O . GLU A 1 208 ? -18.687 22.502 9.024 1.00 52.34 208 GLU A O 1
ATOM 1701 N N . ILE A 1 209 ? -19.705 20.556 9.508 1.00 50.44 209 ILE A N 1
ATOM 1702 C CA . ILE A 1 209 ? -20.806 20.726 8.550 1.00 50.44 209 ILE A CA 1
ATOM 1703 C C . ILE A 1 209 ? -21.698 21.906 8.972 1.00 50.44 209 ILE A C 1
ATOM 1705 O O . ILE A 1 209 ? -22.048 22.736 8.129 1.00 50.44 209 ILE A O 1
ATOM 1709 N N . GLU A 1 210 ? -22.019 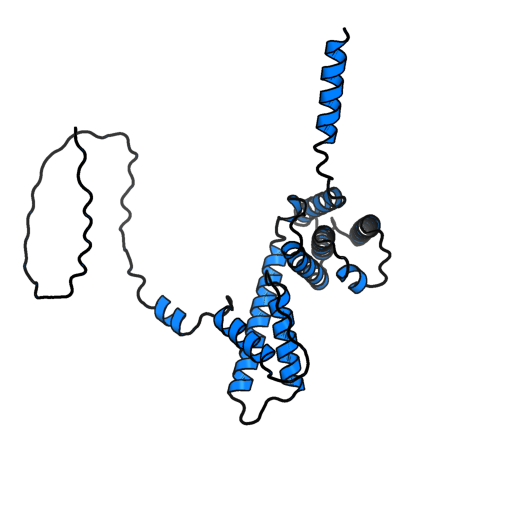22.053 10.260 1.00 42.16 210 GLU A N 1
ATOM 1710 C CA . GLU A 1 210 ? -22.781 23.201 10.779 1.00 42.16 210 GLU A CA 1
ATOM 1711 C C . GLU A 1 210 ? -22.025 24.534 10.632 1.00 42.16 210 GLU A C 1
ATOM 1713 O O . GLU A 1 210 ? -22.621 25.532 10.219 1.00 42.16 210 GLU A O 1
ATOM 1718 N N . ASN A 1 211 ? -20.705 24.550 10.854 1.00 46.00 211 ASN A N 1
ATOM 1719 C CA . ASN A 1 211 ? -19.872 25.741 10.643 1.00 46.00 211 ASN A CA 1
ATOM 1720 C C . ASN A 1 211 ? -19.695 26.106 9.158 1.00 46.00 211 ASN A C 1
ATOM 1722 O O . ASN A 1 211 ? -19.623 27.289 8.828 1.00 46.00 211 ASN A O 1
ATOM 1726 N N . SER A 1 212 ? -19.685 25.127 8.246 1.00 47.41 212 SER A N 1
ATOM 1727 C CA . SER A 1 212 ? -19.648 25.376 6.794 1.00 47.41 212 SER A CA 1
ATOM 1728 C C . SER A 1 212 ? -20.977 25.912 6.235 1.00 47.41 212 SER A C 1
ATOM 1730 O O . SER A 1 212 ? -20.992 26.642 5.244 1.00 47.41 212 SER A O 1
ATOM 1732 N N . ASN A 1 213 ? -22.095 25.611 6.908 1.00 43.44 213 ASN A N 1
ATOM 1733 C CA . ASN A 1 213 ? -23.430 26.113 6.571 1.00 43.44 213 ASN A CA 1
ATOM 1734 C C . ASN A 1 213 ? -23.739 27.491 7.189 1.00 43.44 213 ASN A C 1
ATOM 1736 O O . ASN A 1 213 ? -24.756 28.111 6.859 1.00 43.44 213 ASN A O 1
ATOM 1740 N N . LEU A 1 214 ? -22.850 28.030 8.029 1.00 42.88 214 LEU A N 1
ATOM 1741 C CA . LEU A 1 214 ? -22.916 29.412 8.496 1.00 42.88 214 LEU A CA 1
ATOM 1742 C C . LEU A 1 214 ? -22.319 30.364 7.446 1.00 42.88 214 LEU A C 1
ATOM 1744 O O . LEU A 1 214 ? -21.211 30.869 7.564 1.00 42.88 214 LEU A O 1
ATOM 1748 N N . LYS A 1 215 ? -23.155 30.661 6.444 1.00 42.06 215 LYS A N 1
ATOM 1749 C CA . LYS A 1 215 ? -23.087 31.818 5.535 1.00 42.06 215 LYS A CA 1
ATOM 1750 C C . LYS A 1 215 ? -21.802 31.947 4.709 1.00 42.06 215 LYS A C 1
ATOM 1752 O O . LYS A 1 215 ? -20.950 32.795 4.968 1.00 42.06 215 LYS A O 1
ATOM 1757 N N . GLY A 1 216 ? -21.828 31.314 3.538 1.00 35.88 216 GLY A N 1
ATOM 1758 C CA . GLY A 1 216 ? -21.415 32.035 2.338 1.00 35.88 216 GLY A CA 1
ATOM 1759 C C . GLY A 1 216 ? -22.264 33.305 2.223 1.00 35.88 216 GLY A C 1
ATOM 1760 O O . GLY A 1 216 ? -23.409 33.262 1.780 1.00 35.88 216 GLY A O 1
ATOM 1761 N N . ILE A 1 217 ? -21.740 34.435 2.693 1.00 41.09 217 ILE A N 1
ATOM 1762 C CA . ILE A 1 217 ? -22.242 35.740 2.273 1.00 41.09 217 ILE A CA 1
ATOM 1763 C C . ILE A 1 217 ? -21.934 35.805 0.778 1.00 41.09 217 ILE A C 1
ATOM 1765 O O . ILE A 1 217 ? -20.767 35.868 0.395 1.00 41.09 217 ILE A O 1
ATOM 1769 N N . GLU A 1 218 ? -22.964 35.746 -0.068 1.00 38.44 218 GLU A N 1
ATOM 1770 C CA . GLU A 1 218 ? -22.825 36.101 -1.478 1.00 38.44 218 GLU A CA 1
ATOM 1771 C C . GLU A 1 218 ? -22.294 37.534 -1.551 1.00 38.44 218 GLU A C 1
ATOM 1773 O O . GLU A 1 218 ? -23.034 38.506 -1.399 1.00 38.44 218 GLU A O 1
ATOM 1778 N N . ILE A 1 219 ? -20.998 37.687 -1.807 1.00 36.22 219 ILE A N 1
ATOM 1779 C CA . ILE A 1 219 ? -20.478 38.942 -2.331 1.00 36.22 219 ILE A CA 1
ATOM 1780 C C . ILE A 1 219 ? -20.809 38.927 -3.821 1.00 36.22 219 ILE A C 1
ATOM 1782 O O . ILE A 1 219 ? -19.972 38.608 -4.668 1.00 36.22 219 ILE A O 1
ATOM 1786 N N . ALA A 1 220 ? -22.063 39.246 -4.146 1.00 35.28 220 ALA A N 1
ATOM 1787 C CA . ALA A 1 220 ? -22.452 39.613 -5.496 1.00 35.28 220 ALA A CA 1
ATOM 1788 C C . ALA A 1 220 ? -21.748 40.932 -5.849 1.00 35.28 220 ALA A C 1
ATOM 1790 O O . ALA A 1 220 ? -22.286 42.023 -5.683 1.00 35.28 220 ALA A O 1
ATOM 1791 N N . SER A 1 221 ? -20.502 40.835 -6.310 1.00 41.06 221 SER A N 1
ATOM 1792 C CA . SER A 1 221 ? -19.849 41.929 -7.014 1.00 41.06 221 SER A CA 1
ATOM 1793 C C . SER A 1 221 ? -20.175 41.781 -8.496 1.00 41.06 221 SER A C 1
ATOM 1795 O O . SER A 1 221 ? -19.741 40.852 -9.173 1.00 41.06 221 SER A O 1
ATOM 1797 N N . LEU A 1 222 ? -21.010 42.692 -8.997 1.00 37.44 222 LEU A N 1
ATOM 1798 C CA . LEU A 1 222 ? -21.186 42.902 -10.431 1.00 37.44 222 LEU A CA 1
ATOM 1799 C C . LEU A 1 222 ? -19.799 43.065 -11.082 1.00 37.44 222 LEU A C 1
ATOM 1801 O O . LEU A 1 222 ? -18.983 43.833 -10.554 1.00 37.44 222 LEU A O 1
ATOM 1805 N N . PRO A 1 223 ? -19.515 42.385 -12.210 1.00 35.28 223 PRO A N 1
ATOM 1806 C CA . PRO A 1 223 ? -18.204 42.447 -12.837 1.00 35.28 223 PRO A CA 1
ATOM 1807 C C . PRO A 1 223 ? -17.934 43.879 -13.301 1.00 35.28 223 PRO A C 1
ATOM 1809 O O . PRO A 1 223 ? -18.541 44.370 -14.251 1.00 35.28 223 PRO A O 1
ATOM 1812 N N . HIS A 1 224 ? -17.014 44.564 -12.626 1.00 34.78 224 HIS A N 1
ATOM 1813 C CA . HIS A 1 224 ? -16.500 45.841 -13.096 1.00 34.78 224 HIS A CA 1
ATOM 1814 C C . HIS A 1 224 ? -15.355 45.569 -14.070 1.00 34.78 224 HIS A C 1
ATOM 1816 O O . HIS A 1 224 ? -14.363 44.927 -13.732 1.00 34.78 224 HIS A O 1
ATOM 1822 N N . SER A 1 225 ? -15.516 46.051 -15.303 1.00 42.59 225 SER A N 1
ATOM 1823 C CA . SER A 1 225 ? -14.506 45.985 -16.360 1.00 42.59 225 SER A CA 1
ATOM 1824 C C . SER A 1 225 ? -13.179 46.575 -15.874 1.00 42.59 225 SER A C 1
ATOM 1826 O O . SER A 1 225 ? -13.064 47.787 -15.696 1.00 42.59 225 SER A O 1
ATOM 1828 N N . ILE A 1 226 ? -12.154 45.735 -15.734 1.00 40.38 226 ILE A N 1
ATOM 1829 C CA . ILE A 1 226 ? -10.787 46.171 -15.442 1.00 40.38 226 ILE A CA 1
ATOM 1830 C C . ILE A 1 226 ? -10.233 46.848 -16.702 1.00 40.38 226 ILE A C 1
ATOM 1832 O O . ILE A 1 226 ? -10.028 46.199 -17.727 1.00 40.38 226 ILE A O 1
ATOM 1836 N N . ARG A 1 227 ? -10.021 48.169 -16.654 1.00 38.41 227 ARG A N 1
ATOM 1837 C CA . ARG A 1 227 ? -9.265 48.898 -17.685 1.00 38.41 227 ARG A CA 1
ATOM 1838 C C . ARG A 1 227 ? -7.770 48.890 -17.330 1.00 38.41 227 ARG A C 1
ATOM 1840 O O . ARG A 1 227 ? -7.440 49.049 -16.156 1.00 38.41 227 ARG A O 1
ATOM 1847 N N . PRO A 1 228 ? -6.864 48.727 -18.309 1.00 30.73 228 PRO A N 1
ATOM 1848 C CA . PRO A 1 228 ? -5.426 48.716 -18.061 1.00 30.73 228 PRO A CA 1
ATOM 1849 C C . PRO A 1 228 ? -4.912 50.079 -17.572 1.00 30.73 228 PRO A C 1
ATOM 1851 O O . PRO A 1 228 ? -5.363 51.137 -18.012 1.00 30.73 228 PRO A O 1
ATOM 1854 N N . VAL A 1 229 ? -3.936 50.031 -16.661 1.00 35.16 229 VAL A N 1
ATOM 1855 C CA . VAL A 1 229 ? -3.285 51.181 -16.014 1.00 35.16 229 VAL A CA 1
ATOM 1856 C C . VAL A 1 229 ? -2.377 51.897 -17.015 1.00 35.16 229 VAL A C 1
ATOM 1858 O O . VAL A 1 229 ? -1.181 51.644 -17.100 1.00 35.16 229 VAL A O 1
ATOM 1861 N N . SER A 1 230 ? -2.958 52.761 -17.839 1.00 40.00 230 SER A N 1
ATOM 1862 C CA . SER A 1 230 ? -2.222 53.744 -18.647 1.00 40.00 230 SER A CA 1
ATOM 1863 C C . SER A 1 230 ? -3.156 54.851 -19.138 1.00 40.00 230 SER A C 1
ATOM 1865 O O . SER A 1 230 ? -3.317 55.061 -20.331 1.00 40.00 230 SER A O 1
ATOM 1867 N N . ALA A 1 231 ? -3.797 55.557 -18.202 1.00 33.41 231 ALA A N 1
ATOM 1868 C CA . ALA A 1 231 ? -4.364 56.892 -18.426 1.00 33.41 231 ALA A CA 1
ATOM 1869 C C . ALA A 1 231 ? -4.858 57.484 -17.094 1.00 33.41 231 ALA A C 1
ATOM 1871 O O . ALA A 1 231 ? -6.055 57.551 -16.830 1.00 33.41 231 ALA A O 1
ATOM 1872 N N . LEU A 1 232 ? -3.934 57.906 -16.230 1.00 32.00 232 LEU A N 1
ATOM 1873 C CA . LEU A 1 232 ? -4.256 58.872 -15.181 1.00 32.00 232 LEU A CA 1
ATOM 1874 C C . LEU A 1 232 ? -4.219 60.261 -15.817 1.00 32.00 232 LEU A C 1
ATOM 1876 O O . LEU A 1 232 ? -3.138 60.770 -16.112 1.00 32.00 232 LEU A O 1
ATOM 1880 N N . LYS A 1 233 ? -5.389 60.872 -16.022 1.00 31.00 233 LYS A N 1
ATOM 1881 C CA . LYS A 1 233 ? -5.503 62.331 -16.045 1.00 31.00 233 LYS A CA 1
ATOM 1882 C C . LYS A 1 233 ? -6.917 62.810 -15.713 1.00 31.00 233 LYS A C 1
ATOM 1884 O O . LYS A 1 233 ? -7.883 62.407 -16.346 1.00 31.00 233 LYS A O 1
ATOM 1889 N N . GLU A 1 234 ? -6.926 63.735 -14.754 1.00 31.45 234 GLU A N 1
ATOM 1890 C CA . GLU A 1 234 ? -7.895 64.815 -14.524 1.00 31.45 234 GLU A CA 1
ATOM 1891 C C . GLU A 1 234 ? -9.232 64.488 -13.826 1.00 31.45 234 GLU A C 1
ATOM 1893 O O . GLU A 1 234 ? -10.261 64.185 -14.417 1.00 31.45 234 GLU A O 1
ATOM 1898 N N . VAL A 1 235 ? -9.155 64.626 -12.496 1.00 30.67 235 VAL A N 1
ATOM 1899 C CA . VAL A 1 235 ? -10.048 65.357 -11.575 1.00 30.67 235 VAL A CA 1
ATOM 1900 C C . VAL A 1 235 ? -11.255 66.069 -12.207 1.00 30.67 235 VAL A C 1
ATOM 1902 O O . VAL A 1 235 ? -11.090 66.996 -12.995 1.00 30.67 235 VAL A O 1
ATOM 1905 N N . SER A 1 236 ? -12.461 65.776 -11.708 1.00 29.23 236 SER A N 1
ATOM 1906 C CA . SER A 1 236 ? -13.462 66.811 -11.394 1.00 29.23 236 SER A CA 1
ATOM 1907 C C . SER A 1 236 ? -14.532 66.302 -10.417 1.00 29.23 236 SER A C 1
ATOM 1909 O O . SER A 1 236 ? -14.861 65.121 -10.368 1.00 29.23 236 SER A O 1
ATOM 1911 N N . ASN A 1 237 ? -14.993 67.239 -9.593 1.00 30.12 237 ASN A N 1
ATOM 1912 C CA . ASN A 1 237 ? -15.864 67.108 -8.428 1.00 30.12 237 ASN A CA 1
ATOM 1913 C C . ASN A 1 237 ? -17.257 66.541 -8.736 1.00 30.12 237 ASN A C 1
ATOM 1915 O O . ASN A 1 237 ? -17.868 66.966 -9.714 1.00 30.12 237 ASN A O 1
ATOM 1919 N N . LEU A 1 238 ? -17.828 65.763 -7.809 1.00 29.16 238 LEU A N 1
ATOM 1920 C CA . LEU A 1 238 ? -19.225 65.969 -7.416 1.00 29.16 238 LEU A CA 1
ATOM 1921 C C . LEU A 1 238 ? -19.524 65.371 -6.036 1.00 29.16 238 LEU A C 1
ATOM 1923 O O . LEU A 1 238 ? -19.384 64.174 -5.798 1.00 29.16 238 LEU A O 1
ATOM 1927 N N . GLU A 1 239 ? -19.950 66.258 -5.145 1.00 29.17 239 GLU A N 1
ATOM 1928 C CA . GLU A 1 239 ? -20.650 65.967 -3.902 1.00 29.17 239 GLU A CA 1
ATOM 1929 C C . GLU A 1 239 ? -21.908 65.133 -4.184 1.00 29.17 239 GLU A C 1
ATOM 1931 O O . GLU A 1 239 ? -22.628 65.403 -5.143 1.00 29.17 239 GLU A O 1
ATOM 1936 N N . ASN A 1 240 ? -22.233 64.184 -3.305 1.00 31.16 240 ASN A N 1
ATOM 1937 C CA . ASN A 1 240 ? -23.612 64.060 -2.846 1.00 31.16 240 ASN A CA 1
ATOM 1938 C C . ASN A 1 240 ? -23.696 63.317 -1.513 1.00 31.16 240 ASN A C 1
ATOM 1940 O O . ASN A 1 240 ? -23.436 62.124 -1.384 1.00 31.16 240 ASN A O 1
ATOM 1944 N N . LYS A 1 241 ? -24.089 64.112 -0.526 1.00 28.03 241 LYS A N 1
ATOM 1945 C CA . LYS A 1 241 ? -24.553 63.771 0.808 1.00 28.03 241 LYS A CA 1
ATOM 1946 C C . LYS A 1 241 ? -25.937 63.125 0.705 1.00 28.03 241 LYS A C 1
ATOM 1948 O O . LYS A 1 241 ? -26.792 63.633 -0.014 1.00 28.03 241 LYS A O 1
ATOM 1953 N N . THR A 1 242 ? -26.197 62.080 1.481 1.00 28.89 242 THR A N 1
ATOM 1954 C CA . THR A 1 242 ? -27.533 61.831 2.048 1.00 28.89 242 THR A CA 1
ATOM 1955 C C . THR A 1 242 ? -27.397 60.983 3.309 1.00 28.89 242 THR A C 1
ATOM 1957 O O . THR A 1 242 ? -27.081 59.799 3.262 1.00 28.89 242 THR A O 1
ATOM 1960 N N . ASP A 1 243 ? -27.594 61.661 4.441 1.00 26.86 243 ASP A N 1
ATOM 1961 C CA . ASP A 1 243 ? -27.955 61.101 5.744 1.00 26.86 243 ASP A CA 1
ATOM 1962 C C . ASP A 1 243 ? -29.204 60.218 5.630 1.00 26.86 243 ASP A C 1
ATOM 1964 O O . ASP A 1 243 ? -30.078 60.545 4.838 1.00 26.86 243 ASP A O 1
ATOM 1968 N N . PHE A 1 244 ? -29.332 59.192 6.478 1.00 28.97 244 PHE A N 1
ATOM 1969 C CA . PHE A 1 244 ? -30.487 59.032 7.379 1.00 28.97 244 PHE A CA 1
ATOM 1970 C C . PHE A 1 244 ? -30.189 57.962 8.449 1.00 28.97 244 PHE A C 1
ATOM 1972 O O . PHE A 1 244 ? -30.296 56.762 8.231 1.00 28.97 244 PHE A O 1
ATOM 1979 N N . THR A 1 245 ? -29.766 58.462 9.612 1.00 29.48 245 THR A N 1
ATOM 1980 C CA . THR A 1 245 ? -30.273 58.155 10.964 1.00 29.48 245 THR A CA 1
ATOM 1981 C C . THR A 1 245 ? -30.764 56.736 11.290 1.00 29.48 245 THR A C 1
ATOM 1983 O O . THR A 1 245 ? -31.815 56.309 10.815 1.00 29.48 245 THR A O 1
ATOM 1986 N N . GLY A 1 246 ? -30.124 56.105 12.282 1.00 29.48 246 GLY A N 1
ATOM 1987 C CA . GLY A 1 246 ? -30.733 55.014 13.051 1.00 29.48 246 GLY A CA 1
ATOM 1988 C C . GLY A 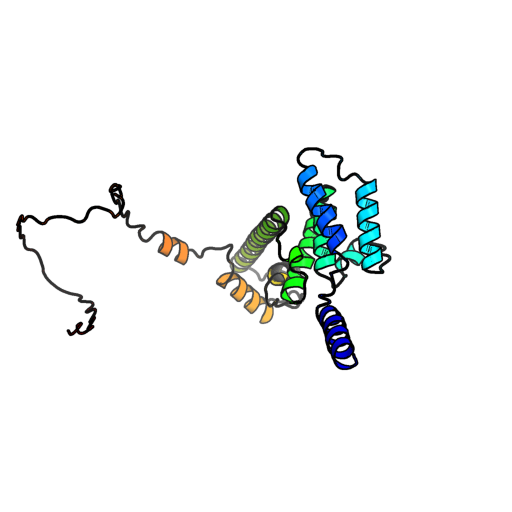1 246 ? -29.743 54.133 13.814 1.00 29.48 246 GLY A C 1
ATOM 1989 O O . GLY A 1 246 ? -29.613 52.961 13.492 1.00 29.48 246 GLY A O 1
ATOM 1990 N N . ILE A 1 247 ? -29.060 54.676 14.829 1.00 35.53 247 ILE A N 1
ATOM 1991 C CA . ILE A 1 247 ? -28.392 53.878 15.880 1.00 35.53 247 ILE A CA 1
ATOM 1992 C C . ILE A 1 247 ? -29.333 53.863 17.099 1.00 35.53 247 ILE A C 1
ATOM 1994 O O . ILE A 1 247 ? -29.923 54.898 17.418 1.00 35.53 247 ILE A O 1
ATOM 1998 N N . PRO A 1 248 ? -29.478 52.722 17.792 1.00 37.94 248 PRO A N 1
ATOM 1999 C CA . PRO A 1 248 ? -28.866 52.650 19.116 1.00 37.94 248 PRO A CA 1
ATOM 2000 C C . PRO A 1 248 ? -28.064 51.355 19.336 1.00 37.94 248 PRO A C 1
ATOM 2002 O O . PRO A 1 248 ? -28.574 50.268 19.104 1.00 37.94 248 PRO A O 1
ATOM 2005 N N . HIS A 1 249 ? -26.824 51.545 19.812 1.00 29.73 249 HIS A N 1
ATOM 2006 C CA . HIS A 1 249 ? -26.113 50.822 20.883 1.00 29.73 249 HIS A CA 1
ATOM 2007 C C . HIS A 1 249 ? -26.249 49.286 20.974 1.00 29.73 249 HIS A C 1
ATOM 2009 O O . HIS A 1 249 ? -27.341 48.755 21.054 1.00 29.73 249 HIS A O 1
ATOM 2015 N N . ASN A 1 250 ? -25.212 48.476 21.179 1.00 30.41 250 ASN A N 1
ATOM 2016 C CA . ASN A 1 250 ? -23.803 48.667 21.508 1.00 30.41 250 ASN A CA 1
ATOM 2017 C C . ASN A 1 250 ? -23.185 47.255 21.452 1.00 30.41 250 ASN A C 1
ATOM 2019 O O . ASN A 1 250 ? -23.760 46.340 22.031 1.00 30.41 250 ASN A O 1
ATOM 2023 N N . ASN A 1 251 ? -22.075 47.089 20.740 1.00 30.64 251 ASN A N 1
ATOM 2024 C CA . ASN A 1 251 ? -20.979 46.161 21.041 1.00 30.64 251 ASN A CA 1
ATOM 2025 C C . ASN A 1 251 ? -19.861 46.518 20.058 1.00 30.64 251 ASN A C 1
ATOM 2027 O O . ASN A 1 251 ? -19.692 45.910 19.003 1.00 30.64 251 ASN A O 1
ATOM 2031 N N . SER A 1 252 ? -19.163 47.605 20.375 1.00 31.81 252 SER A N 1
ATOM 2032 C CA . SER A 1 252 ? -17.925 47.993 19.715 1.00 31.81 252 SER A CA 1
ATOM 2033 C C . SER A 1 252 ? -16.883 46.881 19.849 1.00 31.81 252 SER A C 1
ATOM 2035 O O . SER A 1 252 ? -16.547 46.486 20.965 1.00 31.81 252 SER A O 1
ATOM 2037 N N . ILE A 1 253 ? -16.313 46.446 18.728 1.00 32.25 253 ILE A N 1
ATOM 2038 C CA . ILE A 1 253 ? -14.913 46.021 18.704 1.00 32.25 253 ILE A CA 1
ATOM 2039 C C . ILE A 1 253 ? -14.141 47.234 18.187 1.00 32.25 253 ILE A C 1
ATOM 2041 O O . ILE A 1 253 ? -14.223 47.579 17.009 1.00 32.25 253 ILE A O 1
ATOM 2045 N N . GLU A 1 254 ? -13.451 47.922 19.094 1.00 29.98 254 GLU A N 1
ATOM 2046 C CA . GLU A 1 254 ? -12.426 48.897 18.734 1.00 29.98 254 GLU A CA 1
ATOM 2047 C C . GLU A 1 254 ? -11.252 48.145 18.099 1.00 29.98 254 GLU A C 1
ATOM 2049 O O . GLU A 1 254 ? -10.546 47.395 18.771 1.00 29.98 254 GLU A O 1
ATOM 2054 N N . LEU A 1 255 ? -11.025 48.350 16.803 1.00 31.61 255 LEU A N 1
ATOM 2055 C CA . LEU A 1 255 ? -9.732 48.069 16.188 1.00 31.61 255 LEU A CA 1
ATOM 2056 C C . LEU A 1 255 ? -8.945 49.377 16.148 1.00 31.61 255 LEU A C 1
ATOM 2058 O O . LEU A 1 255 ? -9.110 50.219 15.265 1.00 31.61 255 LEU A O 1
ATOM 2062 N N . SER A 1 256 ? -8.110 49.546 17.168 1.00 31.97 256 SER A N 1
ATOM 2063 C CA . SER A 1 256 ? -7.110 50.597 17.286 1.00 31.97 256 SER A CA 1
ATOM 2064 C C . SER A 1 256 ? -5.943 50.324 16.336 1.00 31.97 256 SER A C 1
ATOM 2066 O O . SER A 1 256 ? -4.907 49.784 16.710 1.00 31.97 256 SER A O 1
ATOM 2068 N N . THR A 1 257 ? -6.072 50.738 15.080 1.00 36.88 257 THR A N 1
ATOM 2069 C CA . THR A 1 257 ? -4.903 50.887 14.202 1.00 36.88 257 THR A CA 1
ATOM 2070 C C . THR A 1 257 ? -4.352 52.300 14.340 1.00 36.88 257 THR A C 1
ATOM 2072 O O . THR A 1 257 ? -4.679 53.198 13.571 1.00 36.88 257 THR A O 1
ATOM 2075 N N . ASN A 1 258 ? -3.499 52.491 15.349 1.00 34.97 258 ASN A N 1
ATOM 2076 C CA . ASN A 1 258 ? -2.492 53.545 15.315 1.00 34.97 258 ASN A CA 1
ATOM 2077 C C . ASN A 1 258 ? -1.394 53.102 14.344 1.00 34.97 258 ASN A C 1
ATOM 2079 O O . ASN A 1 258 ? -0.559 52.276 14.705 1.00 34.97 258 ASN A O 1
ATOM 2083 N N . ILE A 1 259 ? -1.364 53.666 13.138 1.00 37.28 259 ILE A N 1
ATOM 2084 C CA . ILE A 1 259 ? -0.110 53.800 12.394 1.00 37.28 259 ILE A CA 1
ATOM 2085 C C . ILE A 1 259 ? 0.023 55.271 12.017 1.00 37.28 259 ILE A C 1
ATOM 2087 O O . ILE A 1 259 ? -0.765 55.827 11.255 1.00 37.28 259 ILE A O 1
ATOM 2091 N N . ILE A 1 260 ? 0.998 55.896 12.666 1.00 37.50 260 ILE A N 1
ATOM 2092 C CA . ILE A 1 260 ? 1.401 57.285 12.510 1.00 37.50 260 ILE A CA 1
ATOM 2093 C C . ILE A 1 260 ? 2.223 57.406 11.219 1.00 37.50 260 ILE A C 1
ATOM 2095 O O . ILE A 1 260 ? 3.254 56.758 11.087 1.00 37.50 260 ILE A O 1
ATOM 2099 N N . LEU A 1 261 ? 1.670 58.210 10.307 1.00 35.81 261 LEU A N 1
ATOM 2100 C CA . LEU A 1 261 ? 2.252 59.259 9.456 1.00 35.81 261 LEU A CA 1
ATOM 2101 C C . LEU A 1 261 ? 3.616 59.044 8.774 1.00 35.81 261 LEU A C 1
ATOM 2103 O O . LEU A 1 261 ? 4.654 58.926 9.420 1.00 35.81 261 LEU A O 1
ATOM 2107 N N . ASP A 1 262 ? 3.577 59.189 7.445 1.00 39.97 262 ASP A N 1
ATOM 2108 C CA . ASP A 1 262 ? 4.661 59.758 6.642 1.00 39.97 262 ASP A CA 1
ATOM 2109 C C . ASP A 1 262 ? 5.057 61.145 7.172 1.00 39.97 262 ASP A C 1
ATOM 2111 O O . ASP A 1 262 ? 4.189 61.977 7.451 1.00 39.97 262 ASP A O 1
ATOM 2115 N N . GLU A 1 263 ? 6.356 61.443 7.177 1.00 41.75 263 GLU A N 1
ATOM 2116 C CA . GLU A 1 263 ? 6.833 62.822 7.091 1.00 41.75 263 GLU A CA 1
ATOM 2117 C C . GLU A 1 263 ? 7.892 62.967 5.989 1.00 41.75 263 GLU A C 1
ATOM 2119 O O . GLU A 1 263 ? 8.885 62.243 5.973 1.00 41.75 263 GLU A O 1
ATOM 2124 N N . ALA A 1 264 ? 7.594 63.931 5.108 1.00 41.38 264 ALA A N 1
ATOM 2125 C CA . ALA A 1 264 ? 8.456 64.904 4.420 1.00 41.38 264 ALA A CA 1
ATOM 2126 C C . ALA A 1 264 ? 9.734 64.446 3.689 1.00 41.38 264 ALA A C 1
ATOM 2128 O O . ALA A 1 264 ? 10.742 64.105 4.345 1.00 41.38 264 ALA A O 1
#

Foldseek 3Di:
DVVVVVVVVVVVVVVVVPPPVPDLCVVLLVVLVVLVVCCVPPLCSQDPVNLVVSVVSLCVSLVHDDPDLVSQLPRLDLSSLLSQLSSCVSVVNNVSSLSSLLSSLLNCLVDVDDDVSSVDDPVVSVVVVVVVLLVLLVVLVVLVVVCVPDPDHDFLVSLLVSLVSLQVNQSNPSDRDHDDSRSDCDPSVVVSVVCSVPPPPSDDPVVNVVVVPPDPPPPPDDDDDDDDPDDDDDDDDDDDDDDDDDDDDDDDPDPDPDDDDDDD

Radius of gyration: 30.84 Å; chains: 1; bounding box: 85×84×55 Å

Organism: NCBI:txid408172

pLDDT: mean 76.0, std 25.63, range [26.86, 98.19]

Sequence (264 aa):
MRIVIINLMFFCFFEQLVCQSKSPYIDIANELLVRKKLSSKLPDVFDDVKFAEVVSKLDNIAQIKPTSQIDHLNITNPEFHWCYSQTYLLAGKPVESLDHYRQYKIQVHSNNSIHPLFNNPINELELALEKQQADLAYAIYFIINNFKSMTSPPENIQIIDLQIKLNVYNELAITPIFISEDGIIGPQTKSAIYDFEENNPYFVTESEIENSNLKGIEIASLPHSIRPVSALKEVSNLENKTDFTGIPHNNSIELSTNIILDEA

Secondary structure (DSSP, 8-state):
-HHHHHHHHHHHHHGGG------TTHHHHHHHHHHHHHHTT-GGGG-HHHHHHHHHHHHHHHT---SSHHHHHT---HHHHHHHHHHHHHTT-HHHHHHHHHHHHHHHHH-----GGGGS--HHHHHHHHHHHHHHHHHHHHHHHHHHH-SSPPPHHHHHHHHHHHHHHHTTSSS--PPP-SS---HHHHHHHHHHHHH-TT---HHHHHHHTS--------------S-----------------------------------